Protein AF-A0A3F2RL22-F1 (afdb_monomer)

Mean predicted aligned error: 10.58 Å

Solvent-accessible surface area (backbone atoms only — not comparable to full-atom values): 13233 Å² total; per-residue (Å²): 135,71,40,87,61,88,69,76,36,62,72,52,93,72,25,33,42,33,44,11,46,26,55,90,72,34,76,62,69,55,67,37,22,57,66,60,88,89,64,39,60,33,60,62,35,55,48,90,50,64,59,23,14,45,46,69,30,77,95,32,62,48,16,36,44,33,35,31,34,33,79,97,74,50,73,49,77,50,75,47,50,37,85,54,76,81,72,56,56,53,72,85,70,87,68,71,43,46,52,34,39,39,78,43,50,53,52,28,41,33,36,32,23,70,27,91,80,70,72,39,45,18,41,44,42,73,61,66,32,45,59,53,57,78,71,46,26,66,33,31,44,33,39,36,44,26,46,33,98,91,35,65,58,23,40,35,38,24,55,41,61,62,62,53,49,89,92,49,53,71,66,44,61,51,44,70,81,80,47,84,78,64,56,68,51,55,48,69,83,46,66,41,63,36,61,47,89,52,59,39,89,87,77,70,42,63,38,63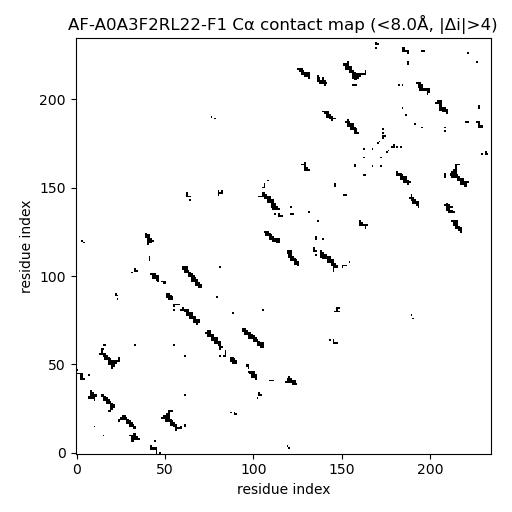,47,47,35,35,45,21,13,31,30,67,41,75,57,78,71,93,82,61,89,71,61,83,70,78,74,84,129

Radius of gyration: 18.77 Å; Cα contacts (8 Å, |Δi|>4): 535; chains: 1; bounding box: 48×39×50 Å

Sequence (235 aa):
MTSKINVLPAVTNGCSVCFYEQTNFTGSKFCIGKRVQGCNKVNPIQAPGMIESIKFSKGCELVVNVRVTDPPYAEHVDIISTDVANTGYNLTTYQHAVQEVYVEEAGRACFLGISSSADGYGRCYHEDVPAVESQYRDVFNELMLFKTETKDFDVITYEKVNYNGASKSPVQRSIADGDSAALSYRFTGYSKNLETEKVNATSGMKQTMQGKVRSIAFVAPEDDATPGTVAPYLV

Secondary structure (DSSP, 8-state):
---SSS-PPP-BTTBEEEEESSGGG-SSEEEEEPPPTT--EE--EE-SS---EEEEPTT--EEEEEEEEETTTEEEEEEE-TT-TTT-EE--SS--EEEEEEEEETTEEEEE---TT-S-SEEEESS-BSS--GGGTTT--EEEEE-BTTB--EEEEESSTT-S-TTS-TTHHHHTTS-TT--EEEE-SSEEESEEEEE-TTT-PEEE-TTT--EEEEEPPPPTT-TT-------

Organism: NCBI:txid325452

Nearest PDB structures (foldseek):
  6msv-assembly14_D  TM=4.213E-01  e=8.724E-01  Homo sapiens
  5mj6-assembly1_A  TM=3.953E-01  e=1.200E+00  Homo sapiens
  4lpt-assembly3_C  TM=3.864E-01  e=1.937E+00  synthetic construct
  6msv-assembly14_L  TM=4.029E-01  e=3.476E+00  Homo sapiens
  7q62-assembly1_A  TM=1.951E-01  e=9.548E+00  Homo sapiens

Structure (mmCIF, N/CA/C/O backbone):
data_AF-A0A3F2RL22-F1
#
_entry.id   AF-A0A3F2RL22-F1
#
loop_
_atom_site.group_PDB
_atom_site.id
_atom_site.type_symbol
_atom_site.label_atom_id
_atom_site.label_alt_id
_atom_site.label_comp_id
_atom_site.label_asym_id
_atom_site.label_entity_id
_atom_site.label_seq_id
_atom_site.pdbx_PDB_ins_code
_atom_site.Cartn_x
_atom_site.Cartn_y
_atom_site.Cartn_z
_atom_site.occupancy
_atom_site.B_iso_or_equiv
_atom_site.auth_seq_id
_atom_site.auth_comp_id
_atom_site.auth_asym_id
_atom_site.auth_atom_id
_atom_site.pdbx_PDB_model_num
ATOM 1 N N . MET A 1 1 ? -21.275 10.925 3.582 1.00 33.22 1 MET A N 1
ATOM 2 C CA . MET A 1 1 ? -20.115 10.039 3.798 1.00 33.22 1 MET A CA 1
ATOM 3 C C . MET A 1 1 ? -20.096 9.050 2.653 1.00 33.22 1 MET A C 1
ATOM 5 O O . MET A 1 1 ? -20.891 8.120 2.644 1.00 33.22 1 MET A O 1
ATOM 9 N N . THR A 1 2 ? -19.310 9.324 1.623 1.00 30.62 2 THR A N 1
ATOM 10 C CA . THR A 1 2 ? -19.246 8.481 0.426 1.00 30.62 2 THR A CA 1
ATOM 11 C C . THR A 1 2 ? -17.823 7.986 0.313 1.00 30.62 2 THR A C 1
ATOM 13 O O . THR A 1 2 ? -16.934 8.744 -0.064 1.00 30.62 2 THR A O 1
ATOM 16 N N . SER A 1 3 ? -17.624 6.705 0.629 1.00 38.03 3 SER A N 1
ATOM 17 C CA . SER A 1 3 ? -16.530 5.950 0.026 1.00 38.03 3 SER A CA 1
ATOM 18 C C . SER A 1 3 ? -16.537 6.262 -1.470 1.00 38.03 3 SER A C 1
ATOM 20 O O . SER A 1 3 ? -17.608 6.230 -2.088 1.00 38.03 3 SER A O 1
ATOM 22 N N . LYS A 1 4 ? -15.381 6.568 -2.072 1.00 44.81 4 LYS A N 1
ATOM 23 C CA . LYS A 1 4 ? -15.347 6.840 -3.516 1.00 44.81 4 LYS A CA 1
ATOM 24 C C . LYS A 1 4 ? -15.815 5.636 -4.348 1.00 44.81 4 LYS A C 1
ATOM 26 O O . LYS A 1 4 ? -16.161 5.852 -5.500 1.00 44.81 4 LYS A O 1
ATOM 31 N N . ILE A 1 5 ? -15.945 4.429 -3.767 1.00 42.41 5 ILE A N 1
ATOM 32 C CA . ILE A 1 5 ? -16.742 3.310 -4.309 1.00 42.41 5 ILE A CA 1
ATOM 33 C C . 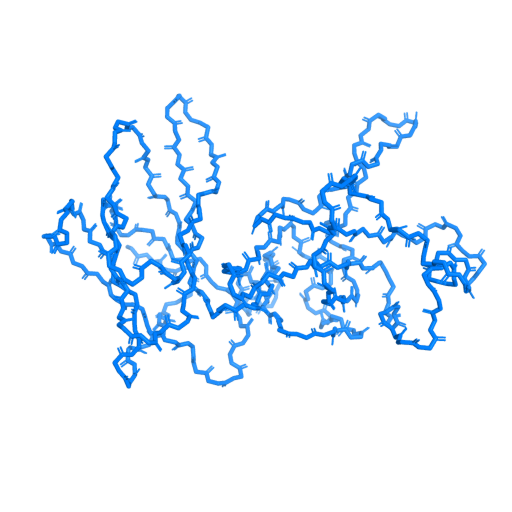ILE A 1 5 ? -17.390 2.509 -3.156 1.00 42.41 5 ILE A C 1
ATOM 35 O O . ILE A 1 5 ? -16.721 1.933 -2.300 1.00 42.41 5 ILE A O 1
ATOM 39 N N . ASN A 1 6 ? -18.720 2.486 -3.118 1.00 43.91 6 ASN A N 1
ATOM 40 C CA . ASN A 1 6 ? -19.574 2.249 -1.942 1.00 43.91 6 ASN A CA 1
ATOM 41 C C . ASN A 1 6 ? -19.725 0.794 -1.421 1.00 43.91 6 ASN A C 1
ATOM 43 O O . ASN A 1 6 ? -20.789 0.443 -0.918 1.00 43.91 6 ASN A O 1
ATOM 47 N N . VAL A 1 7 ? -18.701 -0.066 -1.486 1.00 55.16 7 VAL A N 1
ATOM 48 C CA . VAL A 1 7 ? -18.773 -1.396 -0.839 1.00 55.16 7 VAL A CA 1
ATOM 49 C C . VAL A 1 7 ? -17.483 -1.695 -0.083 1.00 55.16 7 VAL A C 1
ATOM 51 O O . VAL A 1 7 ? -16.497 -2.159 -0.654 1.00 55.16 7 VAL A O 1
ATOM 54 N N . LEU A 1 8 ? -17.500 -1.421 1.222 1.00 63.94 8 LEU A N 1
ATOM 55 C CA . LEU A 1 8 ? -16.466 -1.895 2.138 1.00 63.94 8 LEU A CA 1
ATOM 56 C C . LEU A 1 8 ? -16.574 -3.423 2.250 1.00 63.94 8 LEU A C 1
ATOM 58 O O . LEU A 1 8 ? -17.696 -3.931 2.339 1.00 63.94 8 LEU A O 1
ATOM 62 N N . PRO A 1 9 ? -15.456 -4.169 2.257 1.00 70.38 9 PRO A N 1
ATOM 63 C CA . PRO A 1 9 ? -15.507 -5.608 2.463 1.00 70.38 9 PRO A CA 1
ATOM 64 C C . PRO A 1 9 ? -16.243 -5.955 3.759 1.00 70.38 9 PRO A C 1
ATOM 66 O O . PRO A 1 9 ? -15.884 -5.480 4.841 1.00 70.38 9 PRO A O 1
ATOM 69 N N . ALA A 1 10 ? -17.286 -6.777 3.643 1.00 73.00 10 ALA A N 1
ATOM 70 C CA . ALA A 1 10 ? -18.040 -7.245 4.794 1.00 73.00 10 ALA A CA 1
ATOM 71 C C . ALA A 1 10 ? -17.157 -8.126 5.688 1.00 73.00 10 ALA A C 1
ATOM 73 O O . ALA A 1 10 ? -16.297 -8.865 5.210 1.00 73.00 10 ALA A O 1
ATOM 74 N N . VAL A 1 11 ? -17.384 -8.068 6.999 1.00 73.56 11 VAL A N 1
ATOM 75 C CA . VAL A 1 11 ? -16.669 -8.920 7.952 1.00 73.56 11 VAL A CA 1
ATOM 76 C C . VAL A 1 11 ? -17.100 -10.372 7.763 1.00 73.56 11 VAL A C 1
ATOM 78 O O . VAL A 1 11 ? -18.249 -10.727 8.018 1.00 73.56 11 VAL A O 1
ATOM 81 N N . THR A 1 12 ? -16.161 -11.223 7.355 1.00 69.44 12 THR A N 1
ATOM 82 C CA . THR A 1 12 ? -16.357 -12.672 7.222 1.00 69.44 12 THR A CA 1
ATOM 83 C C . THR A 1 12 ? -15.383 -13.422 8.127 1.00 69.44 12 THR A C 1
ATOM 85 O O . THR A 1 12 ? -14.227 -13.020 8.265 1.00 69.44 12 THR A O 1
ATOM 88 N N . ASN A 1 13 ? -15.827 -14.532 8.724 1.00 69.44 13 ASN A N 1
ATOM 89 C CA . ASN A 1 13 ? -14.986 -15.457 9.503 1.00 69.44 13 ASN A CA 1
ATOM 90 C C . ASN A 1 13 ? -14.231 -14.822 10.688 1.00 69.44 13 ASN A C 1
ATOM 92 O O . ASN A 1 13 ? -13.168 -15.296 11.074 1.00 69.44 13 ASN A O 1
ATOM 96 N N . GLY A 1 14 ? -14.757 -13.734 11.260 1.00 75.00 14 GLY A N 1
ATOM 97 C CA . GLY A 1 14 ? -14.164 -13.073 12.427 1.00 75.00 14 GLY A CA 1
ATOM 98 C C . GLY A 1 14 ? -12.865 -12.306 12.154 1.00 75.00 14 GLY A C 1
ATOM 99 O O . GLY A 1 14 ? -12.261 -11.811 13.098 1.00 75.00 14 GLY A O 1
ATOM 100 N N . CYS A 1 15 ? -12.442 -12.168 10.893 1.00 82.19 15 CYS A N 1
ATOM 101 C CA . CYS A 1 15 ? -11.274 -11.377 10.517 1.00 82.19 15 CYS A CA 1
ATOM 102 C C . CYS A 1 15 ? -11.715 -9.971 10.112 1.00 82.19 15 CYS A C 1
ATOM 104 O O . CYS A 1 15 ? -12.327 -9.774 9.059 1.00 82.19 15 CYS A O 1
ATOM 106 N N . SER A 1 16 ? -11.434 -9.002 10.979 1.00 85.44 16 SER A N 1
ATOM 107 C CA . SER A 1 16 ? -11.761 -7.603 10.742 1.00 85.44 16 SER A CA 1
ATOM 108 C C . SER A 1 16 ? -10.811 -6.647 11.441 1.00 85.44 16 SER A C 1
ATOM 110 O O . SER A 1 16 ? -10.183 -6.997 12.445 1.00 85.44 16 SER A O 1
ATOM 112 N N . VAL A 1 17 ? -10.789 -5.420 10.942 1.00 85.56 17 VAL A N 1
ATOM 113 C CA . VAL A 1 17 ? -10.282 -4.250 11.650 1.00 85.56 17 VAL A CA 1
ATOM 114 C C . VAL A 1 17 ? -11.440 -3.284 11.893 1.00 85.56 17 VAL A C 1
ATOM 116 O O . VAL A 1 17 ? -12.252 -3.039 11.002 1.00 85.56 17 VAL A O 1
ATOM 119 N N . CYS A 1 18 ? -11.551 -2.778 13.116 1.00 86.50 18 CYS A N 1
ATOM 120 C CA . CYS A 1 18 ? -12.586 -1.841 13.530 1.00 86.50 18 CYS A CA 1
ATOM 121 C C . CYS A 1 18 ? -11.967 -0.494 13.899 1.00 86.50 18 CYS A C 1
ATOM 123 O O . CYS A 1 18 ? -10.996 -0.442 14.652 1.00 86.50 18 CYS A O 1
ATOM 125 N N . PHE A 1 19 ? -12.582 0.574 13.412 1.00 85.06 19 PHE A N 1
ATOM 126 C CA . PHE A 1 19 ? -12.180 1.962 13.608 1.00 85.06 19 PHE A CA 1
ATOM 127 C C . PHE A 1 19 ? -13.197 2.632 14.518 1.00 85.06 19 PHE A C 1
ATOM 129 O O . PHE A 1 19 ? -14.400 2.518 14.270 1.00 85.06 19 PHE A O 1
ATOM 136 N N . TYR A 1 20 ? -12.715 3.296 15.559 1.00 84.62 20 TYR A N 1
ATOM 137 C CA . TYR A 1 20 ? -13.524 3.886 16.615 1.00 84.62 20 TYR A CA 1
ATOM 138 C C . TYR A 1 20 ? -13.326 5.394 16.650 1.00 84.62 20 TYR A C 1
ATOM 140 O O . TYR A 1 20 ? -12.200 5.885 16.529 1.00 84.62 20 TYR A O 1
ATOM 148 N N . GLU A 1 21 ? -14.424 6.116 16.858 1.00 83.94 21 GLU A N 1
ATOM 149 C CA . GLU A 1 21 ? -14.398 7.577 16.956 1.00 83.94 21 GLU A CA 1
ATOM 150 C C . GLU A 1 21 ? -13.643 8.087 18.185 1.00 83.94 21 GLU A C 1
ATOM 152 O O . GLU A 1 21 ? -13.184 9.221 18.180 1.00 83.94 21 GLU A O 1
ATOM 157 N N . GLN A 1 22 ? -13.515 7.262 19.228 1.00 80.75 22 GLN A N 1
ATOM 158 C CA . GLN A 1 22 ? -12.883 7.632 20.492 1.00 80.75 22 GLN A CA 1
ATOM 159 C C . GLN A 1 22 ? -11.725 6.693 20.849 1.00 80.75 22 GLN A C 1
ATOM 161 O O . GLN A 1 22 ? -11.659 5.547 20.387 1.00 80.75 22 GLN A O 1
ATOM 166 N N . THR A 1 23 ? -10.812 7.176 21.693 1.00 78.38 23 THR A N 1
ATOM 167 C CA . THR A 1 23 ? -9.759 6.354 22.316 1.00 78.38 23 THR A CA 1
ATOM 168 C C . THR A 1 23 ? -10.326 5.150 23.083 1.00 78.38 23 THR A C 1
ATOM 170 O O . THR A 1 23 ? -11.499 5.107 23.448 1.00 78.38 23 THR A O 1
ATOM 173 N N . ASN A 1 24 ? -9.489 4.143 23.354 1.00 80.88 24 ASN A N 1
ATOM 174 C CA . ASN A 1 24 ? -9.858 2.946 24.127 1.00 80.88 24 ASN A CA 1
ATOM 175 C C . ASN A 1 24 ? -11.015 2.119 23.531 1.00 80.88 24 ASN A C 1
ATOM 177 O O . ASN A 1 24 ? -11.690 1.376 24.249 1.00 80.88 24 ASN A O 1
ATOM 181 N N . PHE A 1 25 ? -11.212 2.192 22.213 1.00 86.00 25 PHE A N 1
ATOM 182 C CA . PHE A 1 25 ? -12.216 1.424 21.474 1.00 86.00 25 PHE A CA 1
ATOM 183 C C . PHE A 1 25 ? -13.663 1.724 21.900 1.00 86.00 25 PHE A C 1
ATOM 185 O O . PHE A 1 25 ? -14.501 0.815 21.970 1.00 86.00 25 PHE A O 1
ATOM 192 N N . THR A 1 26 ? -13.958 2.992 22.195 1.00 83.62 26 THR A N 1
ATOM 193 C CA . THR A 1 26 ? -15.302 3.469 22.554 1.00 83.62 26 THR A CA 1
ATOM 194 C C . THR A 1 26 ? -15.926 4.324 21.447 1.00 83.62 26 THR A C 1
ATOM 196 O O . THR A 1 26 ? -15.304 4.609 20.425 1.00 83.62 26 THR A O 1
ATOM 199 N N . GLY A 1 27 ? -17.192 4.710 21.624 1.00 85.94 27 GLY A N 1
ATOM 200 C CA . GLY A 1 27 ? -17.930 5.513 20.644 1.00 85.94 27 GLY A CA 1
ATOM 201 C C . GLY A 1 27 ? -18.441 4.715 19.441 1.00 85.94 27 GLY A C 1
ATOM 202 O O . GLY A 1 27 ? -18.485 3.478 19.459 1.00 85.94 27 GLY A O 1
ATOM 203 N N . SER A 1 28 ? -18.876 5.435 18.401 1.00 88.00 28 SER A N 1
ATOM 204 C CA . SER A 1 28 ? -19.320 4.814 17.152 1.00 88.00 28 SER A CA 1
ATOM 205 C C . SER A 1 28 ? -18.148 4.118 16.473 1.00 88.00 28 SER A C 1
ATOM 207 O O . SER A 1 28 ? -16.996 4.546 16.583 1.00 88.00 28 SER A O 1
ATOM 209 N N . LYS A 1 29 ? -18.446 3.035 15.753 1.00 87.38 29 LYS A N 1
ATOM 210 C CA . LYS A 1 29 ? -17.432 2.288 15.019 1.00 87.38 29 LYS A CA 1
ATOM 211 C C . LYS A 1 29 ? -17.932 1.809 13.672 1.00 87.38 29 LYS A C 1
ATOM 213 O O . LYS A 1 29 ? -19.120 1.536 13.499 1.00 87.38 29 LYS A O 1
ATOM 218 N N . PHE A 1 30 ? -16.990 1.578 12.773 1.00 86.19 30 PHE A N 1
ATOM 219 C CA . PHE A 1 30 ? -17.198 0.772 11.577 1.00 86.19 30 PHE A CA 1
ATOM 220 C C . PHE A 1 30 ? -16.086 -0.270 11.478 1.00 86.19 30 PHE A C 1
ATOM 222 O O . PHE A 1 30 ? -14.973 -0.049 11.951 1.00 86.19 30 PHE A O 1
ATOM 229 N N . CYS A 1 31 ? -16.398 -1.429 10.905 1.00 85.69 31 CYS A N 1
ATOM 230 C CA . CYS A 1 31 ? -15.446 -2.524 10.772 1.00 85.69 31 CYS A CA 1
ATOM 231 C C . CYS A 1 31 ? -15.338 -2.953 9.315 1.00 85.69 31 CYS A C 1
ATOM 233 O O . CYS A 1 31 ? -16.333 -2.967 8.589 1.00 85.69 31 CYS A O 1
ATOM 235 N N . ILE A 1 32 ? -14.129 -3.322 8.914 1.00 84.12 32 ILE A N 1
ATOM 236 C CA . ILE A 1 32 ? -13.792 -3.758 7.565 1.00 84.12 32 ILE A CA 1
ATOM 237 C C . ILE A 1 32 ? -13.220 -5.165 7.654 1.00 84.12 32 ILE A C 1
ATOM 239 O O . ILE A 1 32 ? -12.348 -5.440 8.481 1.00 84.12 32 ILE A O 1
ATOM 243 N N . GLY A 1 33 ? -13.764 -6.062 6.837 1.00 82.00 33 GLY A N 1
ATOM 244 C CA . GLY A 1 33 ? -13.284 -7.431 6.714 1.00 82.00 33 GLY A CA 1
ATOM 245 C C . GLY A 1 33 ? -12.140 -7.576 5.717 1.00 82.00 33 GLY A C 1
ATOM 246 O O . GLY A 1 33 ? -11.706 -6.619 5.074 1.00 82.00 33 GLY A O 1
ATOM 247 N N . LYS A 1 34 ? -11.698 -8.820 5.536 1.00 79.56 34 LYS A N 1
ATOM 248 C CA . LYS A 1 34 ? -10.884 -9.189 4.376 1.00 79.56 34 LYS A CA 1
ATOM 249 C C . LYS A 1 34 ? -11.661 -8.969 3.084 1.00 79.56 34 LYS A C 1
ATOM 251 O O . LYS A 1 34 ? -12.881 -9.121 3.032 1.00 79.56 34 LYS A O 1
ATOM 256 N N . ARG A 1 35 ? -10.934 -8.654 2.017 1.00 74.62 35 ARG A N 1
ATOM 257 C CA . ARG A 1 35 ? -11.513 -8.593 0.678 1.00 74.62 35 ARG A CA 1
ATOM 258 C C . ARG A 1 35 ? -11.985 -9.963 0.223 1.00 74.62 35 ARG A C 1
ATOM 260 O O . ARG A 1 35 ? -11.415 -10.990 0.581 1.00 74.62 35 ARG A O 1
ATOM 267 N N . VAL A 1 36 ? -13.008 -9.957 -0.628 1.00 72.88 36 VAL A N 1
ATOM 268 C CA . VAL A 1 36 ? -13.397 -11.154 -1.376 1.00 72.88 36 VAL A CA 1
ATOM 269 C C . VAL A 1 36 ? -12.206 -11.597 -2.227 1.00 72.88 36 VAL A C 1
ATOM 271 O O . VAL A 1 36 ? -11.540 -10.764 -2.848 1.00 72.88 36 VAL A O 1
ATOM 274 N N . GLN A 1 37 ? -11.940 -12.902 -2.250 1.00 69.25 37 GLN A N 1
ATOM 275 C CA . GLN A 1 37 ? -10.854 -13.491 -3.029 1.00 69.25 37 GLN A CA 1
ATOM 276 C C . GLN A 1 37 ? -10.892 -13.007 -4.490 1.00 69.25 37 GLN A C 1
ATOM 278 O O . GLN A 1 37 ? -11.951 -12.957 -5.112 1.00 69.25 37 GLN A O 1
ATOM 283 N N . GLY A 1 38 ? -9.731 -12.619 -5.029 1.00 66.81 38 GLY A N 1
ATOM 284 C CA . GLY A 1 38 ? -9.599 -12.078 -6.388 1.00 66.81 38 GLY A CA 1
ATOM 285 C C . GLY A 1 38 ? -9.946 -10.588 -6.539 1.00 66.81 38 GLY A C 1
ATOM 286 O O . GLY A 1 38 ? -9.739 -10.017 -7.612 1.00 66.81 38 GLY A O 1
ATOM 287 N N . CYS A 1 39 ? -10.432 -9.917 -5.486 1.00 75.75 39 CYS A N 1
ATOM 288 C CA . CYS A 1 39 ? -10.660 -8.475 -5.519 1.00 75.75 39 CYS A CA 1
ATOM 289 C C . CYS A 1 39 ? -9.358 -7.696 -5.288 1.00 75.75 39 CYS A C 1
ATOM 291 O O . CYS A 1 39 ? -8.946 -7.435 -4.159 1.00 75.75 39 CYS A O 1
ATOM 293 N N . ASN A 1 40 ? -8.752 -7.251 -6.384 1.00 79.50 40 ASN A N 1
ATOM 294 C CA . ASN A 1 40 ? -7.510 -6.479 -6.360 1.00 79.50 40 ASN A CA 1
ATOM 295 C C . ASN A 1 40 ? -7.733 -4.959 -6.496 1.00 79.50 40 ASN A C 1
ATOM 297 O O . ASN A 1 40 ? -6.777 -4.214 -6.657 1.00 79.50 40 ASN A O 1
ATOM 301 N N . LYS A 1 41 ? -8.977 -4.460 -6.458 1.00 80.38 41 LYS A N 1
ATOM 302 C CA . LYS A 1 41 ? -9.295 -3.031 -6.679 1.00 80.38 41 LYS A CA 1
ATOM 303 C C . LYS A 1 41 ? -9.064 -2.196 -5.423 1.00 80.38 41 LYS A C 1
ATOM 305 O O . LYS A 1 41 ? -9.700 -2.464 -4.413 1.00 80.38 41 LYS A O 1
ATOM 310 N N . VAL A 1 42 ? -8.213 -1.178 -5.445 1.00 76.88 42 VAL A N 1
ATOM 311 C CA . VAL A 1 42 ? -8.019 -0.293 -4.281 1.00 76.88 42 VAL A CA 1
ATOM 312 C C . VAL A 1 42 ? -9.078 0.788 -4.259 1.00 76.88 42 VAL A C 1
ATOM 314 O O . VAL A 1 42 ? -9.301 1.432 -5.278 1.00 76.88 42 VAL A O 1
ATOM 317 N N . ASN A 1 43 ? -9.672 1.029 -3.092 1.00 73.50 43 ASN A N 1
ATOM 318 C CA . ASN A 1 43 ? -10.528 2.184 -2.862 1.00 73.50 43 ASN A CA 1
ATOM 319 C C . ASN A 1 43 ? -10.187 2.811 -1.507 1.00 73.50 43 ASN A C 1
ATOM 321 O O . ASN A 1 43 ? -10.154 2.076 -0.517 1.00 73.50 43 ASN A O 1
ATOM 325 N N . PRO A 1 44 ? -9.945 4.132 -1.454 1.00 73.25 44 PRO A N 1
ATOM 326 C CA . PRO A 1 44 ? -9.776 4.828 -0.193 1.00 73.25 44 PRO A CA 1
ATOM 327 C C . PRO A 1 44 ? -11.089 4.819 0.579 1.00 73.25 44 PRO A C 1
ATOM 329 O O . PRO A 1 44 ? -12.178 4.985 0.013 1.00 73.25 44 PRO A O 1
ATOM 332 N N . ILE A 1 45 ? -10.971 4.653 1.888 1.00 76.25 45 ILE A N 1
ATOM 333 C CA . ILE A 1 45 ? -12.094 4.699 2.808 1.00 76.25 45 ILE A CA 1
ATOM 334 C C . ILE A 1 45 ? -11.995 6.050 3.485 1.00 76.25 45 ILE A C 1
ATOM 336 O O . ILE A 1 45 ? -11.120 6.272 4.320 1.00 76.25 45 ILE A O 1
ATOM 340 N N . GLN A 1 46 ? -12.860 6.975 3.077 1.00 75.69 46 GLN A N 1
ATOM 341 C CA . GLN A 1 46 ? -12.925 8.270 3.733 1.00 75.69 46 GLN A CA 1
ATOM 342 C C . GLN A 1 46 ? -13.334 8.043 5.187 1.00 75.69 46 GLN A C 1
ATOM 344 O O . GLN A 1 46 ? -14.351 7.387 5.443 1.00 75.69 46 GLN A O 1
ATOM 349 N N . ALA A 1 47 ? -12.544 8.566 6.122 1.00 69.81 47 ALA A N 1
ATOM 350 C CA . ALA A 1 47 ? -12.884 8.471 7.528 1.00 69.81 47 ALA A CA 1
ATOM 351 C C . ALA A 1 47 ? -14.261 9.138 7.743 1.00 69.81 47 ALA A C 1
ATOM 353 O O . ALA A 1 47 ? -14.470 10.273 7.304 1.00 69.81 47 ALA A O 1
ATOM 354 N N . PRO A 1 48 ? -15.240 8.447 8.359 1.00 64.56 48 PRO A N 1
ATOM 355 C CA . PRO A 1 48 ? -16.570 9.014 8.585 1.00 64.56 48 PRO A CA 1
ATOM 356 C C . PRO A 1 48 ? -16.545 10.181 9.586 1.00 64.56 48 PRO A C 1
ATOM 358 O O . PRO A 1 48 ? -17.496 10.953 9.648 1.00 64.56 48 PRO A O 1
ATOM 361 N N . GLY A 1 49 ? -15.454 10.330 10.334 1.00 68.44 49 GLY A N 1
ATOM 362 C CA . GLY A 1 49 ? -15.207 11.384 11.304 1.00 68.44 49 GLY A CA 1
ATOM 363 C C . GLY A 1 49 ? -13.794 11.246 11.864 1.00 68.44 49 GLY A C 1
ATOM 364 O O . GLY A 1 49 ? -12.923 10.660 11.219 1.00 68.44 49 GLY A O 1
ATOM 365 N N . MET A 1 50 ? -13.574 11.756 13.075 1.00 75.19 50 MET A N 1
ATOM 366 C CA . MET A 1 50 ? -12.323 11.526 13.798 1.00 75.19 50 MET A CA 1
ATOM 367 C C . MET A 1 50 ? -12.184 10.028 14.102 1.00 75.19 50 MET A C 1
ATOM 369 O O . MET A 1 50 ? -13.151 9.403 14.521 1.00 75.19 50 MET A O 1
ATOM 373 N N . ILE A 1 51 ? -11.010 9.446 13.855 1.00 79.06 51 ILE A N 1
ATOM 374 C CA . ILE A 1 51 ? -10.676 8.075 14.259 1.00 79.06 51 ILE A CA 1
ATOM 375 C C . ILE A 1 51 ? -9.591 8.197 15.319 1.00 79.06 51 ILE A C 1
ATOM 377 O O . ILE A 1 51 ? -8.483 8.630 15.016 1.00 79.06 51 ILE A O 1
ATOM 381 N N . GLU A 1 52 ? -9.912 7.818 16.550 1.00 77.25 52 GLU A N 1
ATOM 382 C CA . GLU A 1 52 ? -8.988 7.926 17.684 1.00 77.25 52 GLU A CA 1
ATOM 383 C C . GLU A 1 52 ? -8.446 6.568 18.140 1.00 77.25 52 GLU A C 1
ATOM 385 O O . GLU A 1 52 ? -7.412 6.514 18.814 1.00 77.25 52 GLU A O 1
ATOM 390 N N . SER A 1 53 ? -9.114 5.460 17.789 1.00 78.75 53 SER A N 1
ATOM 391 C CA . SER A 1 53 ? -8.552 4.131 18.028 1.00 78.75 53 SER A CA 1
ATOM 392 C C . SER A 1 53 ? -8.928 3.071 16.996 1.00 78.75 53 SER A C 1
ATOM 394 O O . SER A 1 53 ? -9.980 3.122 16.353 1.00 78.75 53 SER A O 1
ATOM 396 N N . ILE A 1 54 ? -8.033 2.094 16.821 1.00 82.25 54 ILE A N 1
ATOM 397 C CA . ILE A 1 54 ? -8.161 1.020 15.824 1.00 82.25 54 ILE A CA 1
ATOM 398 C C . ILE A 1 54 ? -7.910 -0.331 16.492 1.00 82.25 54 ILE A C 1
ATOM 400 O O . ILE A 1 54 ? -6.906 -0.526 17.182 1.00 82.25 54 ILE A O 1
ATOM 404 N N . LYS A 1 55 ? -8.834 -1.277 16.286 1.00 83.31 55 LYS A N 1
ATOM 405 C CA . LYS A 1 55 ? -8.798 -2.619 16.880 1.00 83.31 55 LYS A CA 1
ATOM 406 C C . LYS A 1 55 ? -8.819 -3.707 15.818 1.00 83.31 55 LYS A C 1
ATOM 408 O O . LYS A 1 55 ? -9.767 -3.803 15.040 1.00 83.31 55 LYS A O 1
ATOM 413 N N . PHE A 1 56 ? -7.830 -4.588 15.871 1.00 83.12 56 PHE A N 1
ATOM 414 C CA . PHE A 1 56 ? -7.725 -5.754 15.002 1.00 83.12 56 PHE A CA 1
ATOM 415 C C . PHE A 1 56 ? -8.340 -6.986 15.661 1.00 83.12 56 PHE A C 1
ATOM 417 O O . PHE A 1 56 ? -8.254 -7.188 16.875 1.00 83.12 56 PHE A O 1
ATOM 424 N N . SER A 1 57 ? -8.969 -7.827 14.848 1.00 79.88 57 SER A N 1
ATOM 425 C CA . SER A 1 57 ? -9.412 -9.150 15.282 1.00 79.88 57 SER A CA 1
ATOM 426 C C . SER A 1 57 ? -8.217 -10.097 15.353 1.00 79.88 57 SER A C 1
ATOM 428 O O . SER A 1 57 ? -7.300 -10.020 14.538 1.00 79.88 57 SER A O 1
ATOM 430 N N . LYS A 1 58 ? -8.223 -11.018 16.319 1.00 77.31 58 LYS A N 1
ATOM 431 C CA . LYS A 1 58 ? -7.123 -11.971 16.505 1.00 77.31 58 LYS A CA 1
ATOM 432 C C . LYS A 1 58 ? -6.967 -12.884 15.279 1.00 77.31 58 LYS A C 1
ATOM 434 O O . LYS A 1 58 ? -7.960 -13.385 14.762 1.00 77.31 58 LYS A O 1
ATOM 439 N N . GLY A 1 59 ? -5.721 -13.140 14.867 1.00 72.19 59 GLY A N 1
ATOM 440 C CA . GLY A 1 59 ? -5.401 -14.049 13.756 1.00 72.19 59 GLY A CA 1
ATOM 441 C C . GLY A 1 59 ? -5.731 -13.486 12.370 1.00 72.19 59 GLY A C 1
ATOM 442 O O . GLY A 1 59 ? -5.888 -14.244 11.416 1.00 72.19 59 GLY A O 1
ATOM 443 N N . CYS A 1 60 ? -5.878 -12.166 12.266 1.00 76.19 60 CYS A N 1
ATOM 444 C CA . CYS A 1 60 ? -6.243 -11.470 11.046 1.00 76.19 60 CYS A CA 1
ATOM 445 C C . CYS A 1 60 ? -5.041 -10.666 10.535 1.00 76.19 60 CYS A C 1
ATOM 447 O O . CYS A 1 60 ? -4.683 -9.652 11.123 1.00 76.19 60 CYS A O 1
ATOM 449 N N . GLU A 1 61 ? -4.426 -11.110 9.439 1.00 81.81 61 GLU A N 1
ATOM 450 C CA . GLU A 1 61 ? -3.278 -10.438 8.805 1.00 81.81 61 GLU A CA 1
ATOM 451 C C . GLU A 1 61 ? -3.723 -9.232 7.951 1.00 81.81 61 GLU A C 1
ATOM 453 O O . GLU A 1 61 ? -3.454 -9.181 6.752 1.00 81.81 61 GLU A O 1
ATOM 458 N N . LEU A 1 62 ? -4.471 -8.291 8.535 1.00 83.62 62 LEU A N 1
ATOM 459 C CA . LEU A 1 62 ? -4.882 -7.039 7.882 1.00 83.62 62 LEU A CA 1
ATOM 460 C C . LEU A 1 62 ? -4.030 -5.869 8.355 1.00 83.62 62 LEU A C 1
ATOM 462 O O . LEU A 1 62 ? -4.034 -5.582 9.547 1.00 83.62 62 LEU A O 1
ATOM 466 N N . VAL A 1 63 ? -3.344 -5.194 7.437 1.00 84.62 63 VAL A N 1
ATOM 467 C CA . VAL A 1 63 ? -2.562 -3.973 7.668 1.00 84.62 63 VAL A CA 1
ATOM 468 C C . VAL A 1 63 ? -3.433 -2.767 7.351 1.00 84.62 63 VAL A C 1
ATOM 470 O O . VAL A 1 63 ? -4.243 -2.791 6.415 1.00 84.62 63 VAL A O 1
ATOM 473 N N . VAL A 1 64 ? -3.249 -1.700 8.124 1.00 84.19 64 VAL A N 1
ATOM 474 C CA . VAL A 1 64 ? -3.876 -0.412 7.853 1.00 84.19 64 VAL A CA 1
ATOM 475 C C . VAL A 1 64 ? -2.809 0.636 7.586 1.00 84.19 64 VAL A C 1
ATOM 477 O O . VAL A 1 64 ? -1.974 0.903 8.442 1.00 84.19 64 VAL A O 1
ATOM 480 N N . ASN A 1 65 ? -2.912 1.291 6.433 1.00 83.00 65 ASN A N 1
ATOM 481 C CA . ASN A 1 65 ? -2.235 2.558 6.184 1.00 83.00 65 ASN A CA 1
ATOM 482 C C . ASN A 1 65 ? -3.265 3.677 6.364 1.00 83.00 65 ASN A C 1
ATOM 484 O O . ASN A 1 65 ? -4.328 3.652 5.733 1.00 83.00 65 ASN A O 1
ATOM 488 N N . VAL A 1 66 ? -2.976 4.644 7.230 1.00 79.31 66 VAL A N 1
ATOM 489 C CA . VAL A 1 66 ? -3.830 5.812 7.462 1.00 79.31 66 VAL A CA 1
ATOM 490 C C . VAL A 1 66 ? -3.159 7.054 6.891 1.00 79.31 66 VAL A C 1
ATOM 492 O O . VAL A 1 66 ? -1.987 7.315 7.136 1.00 79.31 66 VAL A O 1
ATOM 495 N N . ARG A 1 67 ? -3.896 7.839 6.108 1.00 78.62 67 ARG A N 1
ATOM 496 C CA . ARG A 1 67 ? -3.469 9.183 5.713 1.00 78.62 67 ARG A CA 1
ATOM 497 C C . ARG A 1 67 ? -3.995 10.157 6.754 1.00 78.62 67 ARG A C 1
ATOM 499 O O . ARG A 1 67 ? -5.208 10.230 6.976 1.00 78.62 67 ARG A O 1
ATOM 506 N N . VAL A 1 68 ? -3.088 10.886 7.381 1.00 76.38 68 VAL A N 1
ATOM 507 C CA . VAL A 1 68 ? -3.392 11.847 8.439 1.00 76.38 68 VAL A CA 1
ATOM 508 C C . VAL A 1 68 ? -2.962 13.249 8.026 1.00 76.38 68 VAL A C 1
ATOM 510 O O . VAL A 1 68 ? -2.114 13.428 7.151 1.00 76.38 68 VAL A O 1
ATOM 513 N N . THR A 1 69 ? -3.576 14.250 8.646 1.00 73.62 69 THR A N 1
ATOM 514 C CA . THR A 1 69 ? -3.191 15.655 8.512 1.00 73.62 69 THR A CA 1
ATOM 515 C C . THR A 1 69 ? -2.787 16.218 9.855 1.00 73.62 69 THR A C 1
ATOM 517 O O . THR A 1 69 ? -3.582 16.216 10.797 1.00 73.62 69 THR A O 1
ATOM 520 N N . ASP A 1 70 ? -1.588 16.774 9.897 1.00 69.12 70 ASP A N 1
ATOM 521 C CA . ASP A 1 70 ? -0.994 17.408 11.061 1.00 69.12 70 ASP A CA 1
ATOM 522 C C . ASP A 1 70 ? -1.149 18.916 10.917 1.00 69.12 70 ASP A C 1
ATOM 524 O O . ASP A 1 70 ? -0.970 19.453 9.823 1.00 69.12 70 ASP A O 1
ATOM 528 N N . PRO A 1 71 ? -1.435 19.663 11.981 1.00 62.50 71 PRO A N 1
ATOM 529 C CA . PRO A 1 71 ? -1.351 21.106 11.950 1.00 62.50 71 PRO A CA 1
ATOM 530 C C . PRO A 1 71 ? 0.096 21.578 11.768 1.00 62.50 71 PRO A C 1
ATOM 532 O O . PRO A 1 71 ? 1.014 20.992 12.337 1.00 62.50 71 PRO A O 1
ATOM 535 N N . PRO A 1 72 ? 0.318 22.676 11.026 1.00 61.44 72 PRO A N 1
ATOM 536 C CA . PRO A 1 72 ? -0.669 23.493 10.326 1.00 61.44 72 PRO A CA 1
ATOM 537 C C . PRO A 1 72 ? -0.837 23.051 8.857 1.00 61.44 72 PRO A C 1
ATOM 539 O O . PRO A 1 72 ? -0.502 23.817 7.967 1.00 61.44 72 PRO A O 1
ATOM 542 N N . TYR A 1 73 ? -1.380 21.856 8.595 1.00 67.00 73 TYR A N 1
ATOM 543 C CA . TYR A 1 73 ? -1.712 21.276 7.274 1.00 67.00 73 TYR A CA 1
ATOM 544 C C . TYR A 1 73 ? -0.608 20.454 6.568 1.00 67.00 73 TYR A C 1
ATOM 546 O O . TYR A 1 73 ? -0.506 20.490 5.343 1.00 67.00 73 TYR A O 1
ATOM 554 N N . ALA A 1 74 ? 0.202 19.685 7.300 1.00 68.56 74 ALA A N 1
ATOM 555 C CA . ALA A 1 74 ? 1.094 18.685 6.709 1.00 68.56 74 ALA A CA 1
ATOM 556 C C . ALA A 1 74 ? 0.387 17.322 6.608 1.00 68.56 74 ALA A C 1
ATOM 558 O O . ALA A 1 74 ? 0.011 16.742 7.621 1.00 68.56 74 ALA A O 1
ATOM 559 N N . GLU A 1 75 ? 0.192 16.802 5.395 1.00 69.62 75 GLU A N 1
ATOM 560 C CA . GLU A 1 75 ? -0.320 15.441 5.199 1.00 69.62 75 GLU A CA 1
ATOM 561 C C . GLU A 1 75 ? 0.820 14.424 5.213 1.00 69.62 75 GLU A C 1
ATOM 563 O O . GLU A 1 75 ? 1.825 14.595 4.518 1.00 69.62 75 GLU A O 1
ATOM 568 N N . HIS A 1 76 ? 0.641 13.337 5.958 1.00 67.06 76 HIS A N 1
ATOM 569 C CA . HIS A 1 76 ? 1.538 12.190 5.911 1.00 67.06 76 HIS A CA 1
ATOM 570 C C . HIS A 1 76 ? 0.760 10.875 6.017 1.00 67.06 76 HIS A C 1
ATOM 572 O O . HIS A 1 76 ? -0.448 10.853 6.262 1.00 67.06 76 HIS A O 1
ATOM 578 N N . VAL A 1 77 ? 1.450 9.764 5.765 1.00 71.75 77 VAL A N 1
ATOM 579 C CA . VAL A 1 77 ? 0.891 8.421 5.940 1.00 71.75 77 VAL A CA 1
ATOM 580 C C . VAL A 1 77 ? 1.501 7.814 7.193 1.00 71.75 77 VAL A C 1
ATOM 582 O O . VAL A 1 77 ? 2.719 7.671 7.265 1.00 71.75 77 VAL A O 1
ATOM 585 N N . ASP A 1 78 ? 0.650 7.468 8.148 1.00 71.19 78 ASP A N 1
ATOM 586 C CA . ASP A 1 78 ? 0.996 6.686 9.330 1.00 71.19 78 ASP A CA 1
ATOM 587 C C . ASP A 1 78 ? 0.555 5.226 9.102 1.00 71.19 78 ASP A C 1
ATOM 589 O O . ASP A 1 78 ? -0.411 4.949 8.378 1.00 71.19 78 ASP A O 1
ATOM 593 N N . ILE A 1 79 ? 1.310 4.270 9.641 1.00 67.06 79 ILE A N 1
ATOM 594 C CA . ILE A 1 79 ? 1.123 2.840 9.365 1.00 67.06 79 ILE A CA 1
ATOM 595 C C . ILE A 1 79 ? 0.873 2.082 10.648 1.00 67.06 79 ILE A C 1
ATOM 597 O O . ILE A 1 79 ? 1.615 2.176 11.623 1.00 67.06 79 ILE A O 1
ATOM 601 N N . ILE A 1 80 ? -0.155 1.242 10.598 1.00 68.25 80 ILE A N 1
ATOM 602 C CA . ILE A 1 80 ? -0.586 0.420 11.712 1.00 68.25 80 ILE A CA 1
ATOM 603 C C . ILE A 1 80 ? -0.509 -1.043 11.271 1.00 68.25 80 ILE A C 1
ATOM 605 O O . ILE A 1 80 ? -1.325 -1.539 10.488 1.00 68.25 80 ILE A O 1
ATOM 609 N N . SER A 1 81 ? 0.520 -1.722 11.776 1.00 59.72 81 SER A N 1
ATOM 610 C CA . SER A 1 81 ? 0.849 -3.119 11.471 1.00 59.72 81 SER A CA 1
ATOM 611 C C . SER A 1 81 ? -0.092 -4.122 12.163 1.00 59.72 81 SER A C 1
ATOM 613 O O . SER A 1 81 ? -0.659 -3.845 13.220 1.00 59.72 81 SER A O 1
ATOM 615 N N . THR A 1 82 ? -0.243 -5.317 11.578 1.00 60.28 82 THR A N 1
ATOM 616 C CA . THR A 1 82 ? -1.196 -6.370 12.004 1.00 60.28 82 THR A CA 1
ATOM 617 C C . THR A 1 82 ? -0.730 -7.168 13.210 1.00 60.28 82 THR A C 1
ATOM 619 O O . THR A 1 82 ? -1.545 -7.788 13.892 1.00 60.28 82 THR A O 1
ATOM 622 N N . ASP A 1 83 ? 0.579 -7.167 13.471 1.00 49.88 83 ASP A N 1
ATOM 623 C CA . ASP A 1 83 ? 1.184 -7.904 14.588 1.00 49.88 83 ASP A CA 1
ATOM 624 C C . ASP A 1 83 ? 0.909 -7.213 15.945 1.00 49.88 83 ASP A C 1
ATOM 626 O O . ASP A 1 83 ? 1.194 -7.745 17.016 1.00 49.88 83 ASP A O 1
ATOM 630 N N . VAL A 1 84 ? 0.192 -6.082 15.912 1.00 49.78 84 VAL A N 1
ATOM 631 C CA . VAL A 1 84 ? -0.388 -5.331 17.038 1.00 49.78 84 VAL A CA 1
ATOM 632 C C . VAL A 1 84 ? -1.639 -6.031 17.610 1.00 49.78 84 VAL A C 1
ATOM 634 O O . VAL A 1 84 ? -2.598 -5.404 18.072 1.00 49.78 84 VAL A O 1
ATOM 637 N N . ALA A 1 85 ? -1.668 -7.363 17.634 1.00 41.69 85 ALA A N 1
ATOM 638 C CA . ALA A 1 85 ? -2.692 -8.108 18.361 1.00 41.69 85 ALA A CA 1
ATOM 639 C C . ALA A 1 85 ? -2.435 -7.998 19.877 1.00 41.69 85 ALA A C 1
ATOM 641 O O . ALA A 1 85 ? -2.041 -8.984 20.488 1.00 41.69 85 ALA A O 1
ATOM 642 N N . ASN A 1 86 ? -2.594 -6.789 20.448 1.00 44.12 86 ASN A N 1
ATOM 643 C CA . ASN A 1 86 ? -2.903 -6.458 21.854 1.00 44.12 86 ASN A CA 1
ATOM 644 C C . ASN A 1 86 ? -2.498 -5.033 22.292 1.00 44.12 86 ASN A C 1
ATOM 646 O O . ASN A 1 86 ? -2.780 -4.696 23.439 1.00 44.12 86 ASN A O 1
ATOM 650 N N . THR A 1 87 ? -1.878 -4.181 21.462 1.00 43.69 87 THR A N 1
ATOM 651 C CA . THR A 1 87 ? -1.432 -2.855 21.957 1.00 43.69 87 THR A CA 1
ATOM 652 C C . THR A 1 87 ? -2.404 -1.715 21.695 1.00 43.69 87 THR A C 1
ATOM 654 O O . THR A 1 87 ? -2.389 -0.762 22.462 1.00 43.69 87 THR A O 1
ATOM 657 N N . GLY A 1 88 ? -3.320 -1.845 20.727 1.00 50.38 88 GLY A N 1
ATOM 658 C CA . GLY A 1 88 ? -4.294 -0.799 20.426 1.00 50.38 88 GLY A CA 1
ATOM 659 C C . GLY A 1 88 ? -3.626 0.452 19.876 1.00 50.38 88 GLY A C 1
ATOM 660 O O . GLY A 1 88 ? -2.883 1.132 20.574 1.00 50.38 88 GLY A O 1
ATOM 661 N N . TYR A 1 89 ? -3.921 0.807 18.630 1.00 54.69 89 TYR A N 1
ATOM 662 C CA . TYR A 1 89 ? -3.604 2.161 18.201 1.00 54.69 89 TYR A CA 1
ATOM 663 C C . TYR A 1 89 ? -4.511 3.098 18.999 1.00 54.69 89 TYR A C 1
ATOM 665 O O . TYR A 1 89 ? -5.723 3.093 18.790 1.00 54.69 89 TYR A O 1
ATOM 673 N N . ASN A 1 90 ? -3.943 3.814 19.963 1.00 51.88 90 ASN A N 1
ATOM 674 C CA . ASN A 1 90 ? -4.569 4.959 20.598 1.00 51.88 90 ASN A CA 1
ATOM 675 C C . ASN A 1 90 ? -3.808 6.173 20.089 1.00 51.88 90 ASN A C 1
ATOM 677 O O . ASN A 1 90 ? -2.591 6.248 20.256 1.00 51.88 90 ASN A O 1
ATOM 681 N N . LEU A 1 91 ? -4.526 7.119 19.493 1.00 55.50 91 LEU A N 1
ATOM 682 C CA . LEU A 1 91 ? -3.986 8.391 19.030 1.00 55.50 91 LEU A CA 1
ATOM 683 C C . LEU A 1 91 ? -3.677 9.281 20.255 1.00 55.50 91 LEU A C 1
ATOM 685 O O . LEU A 1 91 ? -4.270 10.331 20.482 1.00 55.50 91 LEU A O 1
ATOM 689 N N . THR A 1 92 ? -2.791 8.818 21.141 1.00 45.25 92 THR A N 1
ATOM 690 C CA . THR A 1 92 ? -2.338 9.564 22.312 1.00 45.25 92 THR A CA 1
ATOM 691 C C . THR A 1 92 ? -1.249 10.513 21.868 1.00 45.25 92 THR A C 1
ATOM 693 O O . THR A 1 92 ? -0.077 10.182 21.985 1.00 45.25 92 THR A O 1
ATOM 696 N N . THR A 1 93 ? -1.642 11.664 21.332 1.00 45.38 93 THR A N 1
ATOM 697 C CA . THR A 1 93 ? -1.123 13.007 21.651 1.00 45.38 93 THR A CA 1
ATOM 698 C C . THR A 1 93 ? -1.332 13.935 20.461 1.00 45.38 93 THR A C 1
ATOM 700 O O . THR A 1 93 ? -0.617 13.884 19.479 1.00 45.38 93 THR A O 1
ATOM 703 N N . TYR A 1 94 ? -2.331 14.806 20.603 1.00 46.75 94 TYR A N 1
ATOM 704 C CA . TYR A 1 94 ? -2.413 16.126 19.985 1.00 46.75 94 TYR A CA 1
ATOM 705 C C . TYR A 1 94 ? -2.197 16.217 18.462 1.00 46.75 94 TYR A C 1
ATOM 707 O O . TYR A 1 94 ? -1.081 16.310 17.976 1.00 46.75 94 TYR A O 1
ATOM 715 N N . GLN A 1 95 ? -3.330 16.434 17.779 1.00 55.66 95 GLN A N 1
ATOM 716 C CA . GLN A 1 95 ? -3.509 17.232 16.558 1.00 55.66 95 GLN A CA 1
ATOM 717 C C . GLN A 1 95 ? -3.677 16.514 15.207 1.00 55.66 95 GLN A C 1
ATOM 719 O O . GLN A 1 95 ? -4.117 17.170 14.268 1.00 55.66 95 GLN A O 1
ATOM 724 N N . HIS A 1 96 ? -3.456 15.207 15.084 1.00 64.56 96 HIS A N 1
ATOM 725 C CA . HIS A 1 96 ? -3.656 14.523 13.798 1.00 64.56 96 HIS A CA 1
ATOM 726 C C . HIS A 1 96 ? -5.144 14.297 13.479 1.00 64.56 96 HIS A C 1
ATOM 728 O O . HIS A 1 96 ? -5.891 13.760 14.299 1.00 64.56 96 HIS A O 1
ATOM 734 N N . ALA A 1 97 ? -5.577 14.661 12.272 1.00 71.25 97 ALA A N 1
ATOM 735 C CA . ALA A 1 97 ? -6.890 14.293 11.744 1.00 71.25 97 ALA A CA 1
ATOM 736 C C . ALA A 1 97 ? -6.739 13.167 10.714 1.00 71.25 97 ALA A C 1
ATOM 738 O O . ALA A 1 97 ? -6.131 13.368 9.663 1.00 71.25 97 ALA A O 1
ATOM 739 N N . VAL A 1 98 ? -7.299 11.985 10.996 1.00 72.06 98 VAL A N 1
ATOM 740 C CA . VAL A 1 98 ? -7.346 10.885 10.019 1.00 72.06 98 VAL A CA 1
ATOM 741 C C . VAL A 1 98 ? -8.280 11.278 8.876 1.00 72.06 98 VAL A C 1
ATOM 743 O O . VAL A 1 98 ? -9.466 11.515 9.098 1.00 72.06 98 VAL A O 1
ATOM 746 N N . GLN A 1 99 ? -7.753 11.341 7.655 1.00 74.06 99 GLN A N 1
ATOM 747 C CA . GLN A 1 99 ? -8.532 11.676 6.463 1.00 74.06 99 GLN A CA 1
ATOM 748 C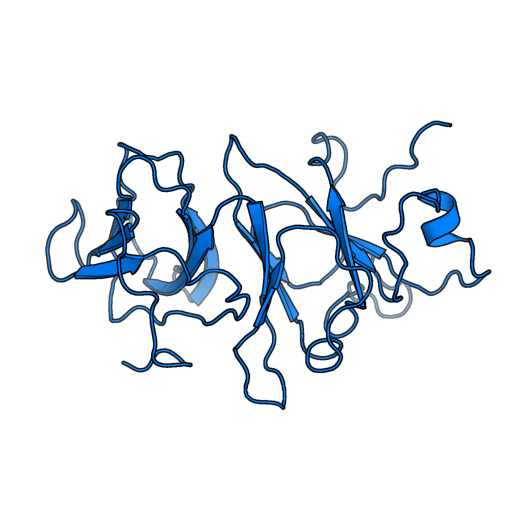 C . GLN A 1 99 ? -9.004 10.427 5.718 1.00 74.06 99 GLN A C 1
ATOM 750 O O . GLN A 1 99 ? -10.180 10.296 5.362 1.00 74.06 99 GLN A O 1
ATOM 755 N N . GLU A 1 100 ? -8.074 9.506 5.468 1.00 80.88 100 GLU A N 1
ATOM 756 C CA . GLU A 1 100 ? -8.311 8.324 4.649 1.00 80.88 100 GLU A CA 1
ATOM 757 C C . GLU A 1 100 ? -7.691 7.094 5.292 1.00 80.88 100 GLU A C 1
ATOM 759 O O . GLU A 1 100 ? -6.610 7.136 5.875 1.00 80.88 100 GLU A O 1
ATOM 764 N N . VAL A 1 101 ? -8.381 5.975 5.139 1.00 82.25 101 VAL A N 1
ATOM 765 C CA . VAL A 1 101 ? -7.946 4.676 5.623 1.00 82.25 101 VAL A CA 1
ATOM 766 C C . VAL A 1 101 ? -7.839 3.729 4.437 1.00 82.25 101 VAL A C 1
ATOM 768 O O . VAL A 1 101 ? -8.745 3.640 3.602 1.00 82.25 101 VAL A O 1
ATOM 771 N N . TYR A 1 102 ? -6.746 2.981 4.395 1.00 84.00 102 TYR A N 1
ATOM 772 C CA . TYR A 1 102 ? -6.528 1.899 3.452 1.00 84.00 102 TYR A CA 1
ATOM 773 C C . TYR A 1 102 ? -6.314 0.617 4.244 1.00 84.00 102 TYR A C 1
ATOM 775 O O . TYR A 1 102 ? -5.455 0.560 5.118 1.00 84.00 102 TYR A O 1
ATOM 783 N N . VAL A 1 103 ? -7.106 -0.408 3.941 1.00 85.12 103 VAL A N 1
ATOM 784 C CA . VAL A 1 103 ? -7.030 -1.717 4.596 1.00 85.12 103 VAL A CA 1
ATOM 785 C C . VAL A 1 103 ? -6.709 -2.763 3.545 1.00 85.12 103 VAL A C 1
ATOM 787 O O . VAL A 1 103 ? -7.443 -2.874 2.555 1.00 85.12 103 VAL A O 1
ATOM 790 N N . GLU A 1 104 ? -5.648 -3.532 3.773 1.00 87.00 104 GLU A N 1
ATOM 791 C CA . GLU A 1 104 ? -5.346 -4.709 2.966 1.00 87.00 104 GLU A CA 1
ATOM 792 C C . GLU A 1 104 ? -4.637 -5.816 3.735 1.00 87.00 104 GLU A C 1
ATOM 794 O O . GLU A 1 104 ? -4.138 -5.615 4.836 1.00 87.00 104 GLU A O 1
ATOM 799 N N . GLU A 1 105 ? -4.604 -7.011 3.148 1.00 86.88 105 GLU A N 1
ATOM 800 C CA . GLU A 1 105 ? -3.814 -8.114 3.693 1.00 86.88 105 GLU A CA 1
ATOM 801 C C . GLU A 1 105 ? -2.306 -7.818 3.659 1.00 86.88 105 GLU A C 1
ATOM 803 O O . GLU A 1 105 ? -1.794 -7.234 2.700 1.00 86.88 105 GLU A O 1
ATOM 808 N N . ALA A 1 106 ? -1.594 -8.276 4.689 1.00 87.25 106 ALA A N 1
ATOM 809 C CA . ALA A 1 106 ? -0.139 -8.204 4.761 1.00 87.25 106 ALA A CA 1
ATOM 810 C C . ALA A 1 106 ? 0.529 -8.933 3.575 1.00 87.25 106 ALA A C 1
ATOM 812 O O . ALA A 1 106 ? 0.123 -10.039 3.204 1.00 87.25 106 ALA A O 1
ATOM 813 N N . GLY A 1 107 ? 1.576 -8.331 3.005 1.00 88.62 107 GLY A N 1
ATOM 814 C CA . GLY A 1 107 ? 2.271 -8.811 1.803 1.00 88.62 107 GLY A CA 1
ATOM 815 C C . GLY A 1 107 ? 1.754 -8.213 0.489 1.00 88.62 107 GLY A C 1
ATOM 816 O O . GLY A 1 107 ? 2.175 -8.639 -0.585 1.00 88.62 107 GLY A O 1
ATOM 817 N N . ARG A 1 108 ? 0.827 -7.248 0.539 1.00 91.38 108 ARG A N 1
ATOM 818 C CA . ARG A 1 108 ? 0.259 -6.617 -0.661 1.00 91.38 108 ARG A CA 1
ATOM 819 C C . ARG A 1 108 ? 0.896 -5.269 -0.968 1.00 91.38 108 ARG A C 1
ATOM 821 O O . ARG A 1 108 ? 1.118 -4.452 -0.079 1.00 91.38 108 ARG A O 1
ATOM 828 N N . ALA A 1 109 ? 1.101 -5.001 -2.253 1.00 92.81 109 ALA A N 1
ATOM 829 C CA . ALA A 1 109 ? 1.489 -3.693 -2.768 1.00 92.81 109 ALA A CA 1
ATOM 830 C C . ALA A 1 109 ? 0.341 -3.094 -3.578 1.00 92.81 109 ALA A C 1
ATOM 832 O O . ALA A 1 109 ? -0.079 -3.672 -4.581 1.00 92.81 109 ALA A O 1
ATOM 833 N N . CYS A 1 110 ? -0.159 -1.937 -3.165 1.00 92.12 110 CYS A N 1
ATOM 834 C CA . CYS A 1 110 ? -1.279 -1.257 -3.794 1.00 92.12 110 CYS A CA 1
ATOM 835 C C . CYS A 1 110 ? -0.827 0.030 -4.472 1.00 92.12 110 CYS A C 1
ATOM 837 O O . CYS A 1 110 ? -0.380 0.973 -3.827 1.00 92.12 110 CYS A O 1
ATOM 839 N N . PHE A 1 111 ? -0.987 0.067 -5.787 1.00 92.31 111 PHE A N 1
ATOM 840 C CA . PHE A 1 111 ? -0.702 1.219 -6.622 1.00 92.31 111 PHE A CA 1
ATOM 841 C C . PHE A 1 111 ? -1.972 2.049 -6.779 1.00 92.31 111 PHE A C 1
ATOM 843 O O . PHE A 1 111 ? -3.013 1.525 -7.189 1.00 92.31 111 PHE A O 1
ATOM 850 N N . LEU A 1 112 ? -1.898 3.334 -6.440 1.00 89.19 112 LEU A N 1
ATOM 851 C CA . LEU A 1 112 ? -3.037 4.249 -6.453 1.00 89.19 112 LEU A CA 1
ATOM 852 C C . LEU A 1 112 ? -2.980 5.152 -7.678 1.00 89.19 112 LEU A C 1
ATOM 854 O O . LEU A 1 112 ? -1.920 5.660 -8.041 1.00 89.19 112 LEU A O 1
ATOM 858 N N . GLY A 1 113 ? -4.126 5.347 -8.316 1.00 86.00 113 GLY A N 1
ATOM 859 C CA . GLY A 1 113 ? -4.275 6.083 -9.559 1.00 86.00 113 GLY A CA 1
ATOM 860 C C . GLY A 1 113 ? -5.702 6.021 -10.092 1.00 86.00 113 GLY A C 1
ATOM 861 O O . GLY A 1 113 ? -6.325 4.960 -10.116 1.00 86.00 113 GLY A O 1
ATOM 862 N N . ILE A 1 114 ? -6.226 7.154 -10.559 1.00 79.88 114 ILE A N 1
ATOM 863 C CA . ILE A 1 114 ? -7.590 7.227 -11.096 1.00 79.88 114 ILE A CA 1
ATOM 864 C C . ILE A 1 114 ? -7.582 6.693 -12.529 1.00 79.88 114 ILE A C 1
ATOM 866 O O . ILE A 1 114 ? -7.189 7.396 -13.459 1.00 79.88 114 ILE A O 1
ATOM 870 N N . SER A 1 115 ? -8.025 5.449 -12.717 1.00 71.31 115 SER A N 1
ATOM 871 C CA . SER A 1 115 ? -8.236 4.909 -14.062 1.00 71.31 115 SER A CA 1
ATOM 872 C C . SER A 1 115 ? -9.407 5.613 -14.748 1.00 71.31 115 SER A C 1
ATOM 874 O O . SER A 1 115 ? -10.462 5.823 -14.146 1.00 71.31 115 SER A O 1
ATOM 876 N N . SER A 1 116 ? -9.259 5.901 -16.042 1.00 65.50 116 SER A N 1
ATOM 877 C CA . SER A 1 116 ? -10.332 6.435 -16.894 1.00 65.50 116 SER A CA 1
ATOM 878 C C . SER A 1 116 ? -11.546 5.501 -17.004 1.00 65.50 116 SER A C 1
ATOM 880 O O . SER A 1 116 ? -12.629 5.943 -17.373 1.00 65.50 116 SER A O 1
ATOM 882 N N . SER A 1 117 ? -11.381 4.223 -16.649 1.00 65.75 117 SER A N 1
ATOM 883 C CA . SER A 1 117 ? -12.430 3.196 -16.648 1.00 65.75 117 SER A CA 1
ATOM 884 C C . SER A 1 117 ? -13.383 3.245 -15.439 1.00 65.75 117 SER A C 1
ATOM 886 O O . SER A 1 117 ? -14.336 2.472 -15.400 1.00 65.75 117 SER A O 1
ATOM 888 N N . ALA A 1 118 ? -13.141 4.127 -14.454 1.00 59.94 118 ALA A N 1
ATOM 889 C CA . ALA A 1 118 ? -13.852 4.207 -13.164 1.00 59.94 118 ALA A CA 1
ATOM 890 C C . ALA A 1 118 ? -13.784 2.928 -12.296 1.00 59.94 118 ALA A C 1
ATOM 892 O O . ALA A 1 118 ? -14.489 2.802 -11.293 1.00 59.94 118 ALA A O 1
ATOM 893 N N . ASP A 1 119 ? -12.902 1.990 -12.640 1.00 63.44 119 ASP A N 1
ATOM 894 C CA . ASP A 1 119 ? -12.887 0.638 -12.088 1.00 63.44 119 ASP A CA 1
ATOM 895 C C . ASP A 1 119 ? -11.989 0.515 -10.835 1.00 63.44 119 ASP A C 1
ATOM 897 O O . ASP A 1 119 ? -11.120 -0.35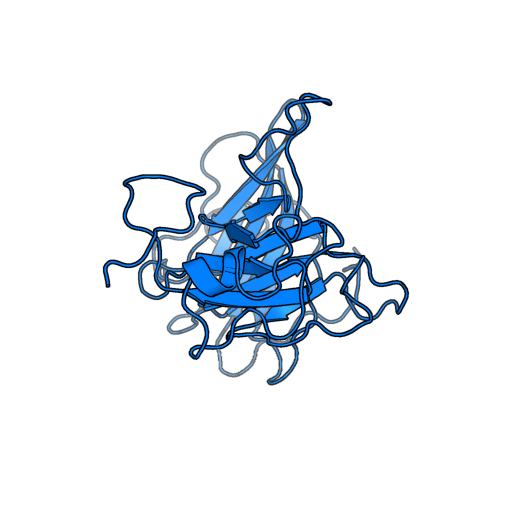4 -10.728 1.00 63.44 119 ASP A O 1
ATOM 901 N N . GLY A 1 120 ? -12.192 1.417 -9.868 1.00 67.50 120 GLY A N 1
ATOM 902 C CA . GLY A 1 120 ? -11.374 1.550 -8.654 1.00 67.50 120 GLY A CA 1
ATOM 903 C C . GLY A 1 120 ? -10.393 2.725 -8.682 1.00 67.50 120 GLY A C 1
ATOM 904 O O . GLY A 1 120 ? -10.008 3.208 -9.744 1.00 67.50 120 GLY A O 1
ATOM 905 N N . TYR A 1 121 ? -9.962 3.163 -7.495 1.00 77.69 121 TYR A N 1
ATOM 906 C CA . TYR A 1 121 ? -8.912 4.181 -7.315 1.00 77.69 121 TYR A CA 1
ATOM 907 C C . TYR A 1 121 ? -7.490 3.606 -7.444 1.00 77.69 121 TYR A C 1
ATOM 909 O O . TYR A 1 121 ? -6.511 4.330 -7.313 1.00 77.69 121 TYR A O 1
ATOM 917 N N . GLY A 1 122 ? -7.339 2.301 -7.660 1.00 85.56 122 GLY A N 1
ATOM 918 C CA . GLY A 1 122 ? -6.031 1.673 -7.796 1.00 85.56 122 GLY A CA 1
ATOM 919 C C . GLY A 1 122 ? -6.094 0.154 -7.887 1.00 85.56 122 GLY A C 1
ATOM 920 O O . GLY A 1 122 ? -7.176 -0.436 -7.986 1.00 85.56 122 GLY A O 1
ATOM 921 N N . ARG A 1 123 ? -4.927 -0.487 -7.813 1.00 88.88 123 ARG A N 1
ATOM 922 C CA . ARG A 1 123 ? -4.756 -1.939 -7.942 1.00 88.88 123 ARG A CA 1
ATOM 923 C C . ARG A 1 123 ? -3.749 -2.471 -6.923 1.00 88.88 123 ARG A C 1
ATOM 925 O O . ARG A 1 123 ? -2.659 -1.924 -6.811 1.00 88.88 123 ARG A O 1
ATOM 932 N N . CYS A 1 124 ? -4.102 -3.543 -6.221 1.00 91.12 124 CYS A N 1
ATOM 933 C CA . CYS A 1 124 ? -3.193 -4.292 -5.360 1.00 91.12 124 CYS A CA 1
ATOM 934 C C . CYS A 1 124 ? -2.669 -5.542 -6.056 1.00 91.12 124 CYS A C 1
ATOM 936 O O . CYS A 1 124 ? -3.413 -6.233 -6.752 1.00 91.12 124 CYS A O 1
ATOM 938 N N . TYR A 1 125 ? -1.414 -5.860 -5.782 1.00 92.19 125 TYR A N 1
ATOM 939 C CA . TYR A 1 125 ? -0.743 -7.083 -6.197 1.00 92.19 125 TYR A CA 1
ATOM 940 C C . TYR A 1 125 ? -0.103 -7.741 -4.972 1.00 92.19 125 TYR A C 1
ATOM 942 O O . TYR A 1 125 ? 0.103 -7.082 -3.952 1.00 92.19 125 TYR A O 1
ATOM 950 N N . HIS A 1 126 ? 0.193 -9.033 -5.067 1.00 91.88 126 HIS A N 1
ATOM 951 C CA . HIS A 1 126 ? 0.847 -9.815 -4.007 1.00 91.88 126 HIS A CA 1
ATOM 952 C C . HIS A 1 126 ? 1.994 -10.685 -4.547 1.00 91.88 126 HIS A C 1
ATOM 954 O O . HIS A 1 126 ? 2.506 -11.551 -3.846 1.00 91.88 126 HIS A O 1
ATOM 960 N N . GLU A 1 127 ? 2.325 -10.527 -5.826 1.00 91.31 127 GLU A N 1
ATOM 961 C CA . GLU A 1 127 ? 3.339 -11.295 -6.538 1.00 91.31 127 GLU A CA 1
ATOM 962 C C . GLU A 1 127 ? 3.813 -10.510 -7.763 1.00 91.31 127 GLU A C 1
ATOM 964 O O . GLU A 1 127 ? 3.240 -9.474 -8.122 1.00 91.31 127 GLU A O 1
ATOM 969 N N . ASP A 1 128 ? 4.863 -11.014 -8.400 1.00 91.31 128 ASP A N 1
ATOM 970 C CA . ASP A 1 128 ? 5.454 -10.439 -9.600 1.00 91.31 128 ASP A CA 1
ATOM 971 C C . ASP A 1 128 ? 4.424 -10.243 -10.721 1.00 91.31 128 ASP A C 1
ATOM 973 O O . ASP A 1 128 ? 3.724 -11.165 -11.138 1.00 91.31 128 ASP A O 1
ATOM 977 N N . VAL A 1 129 ? 4.382 -9.030 -11.276 1.00 92.00 129 VAL A N 1
ATOM 978 C CA . VAL A 1 129 ? 3.453 -8.653 -12.346 1.00 92.00 129 VAL A CA 1
ATOM 979 C C . VAL A 1 129 ? 4.224 -8.426 -13.640 1.00 92.00 129 VAL A C 1
ATOM 981 O O . VAL A 1 129 ? 4.834 -7.365 -13.809 1.00 92.00 129 VAL A O 1
ATOM 984 N N . PRO A 1 130 ? 4.207 -9.379 -14.586 1.00 88.88 130 PRO A N 1
ATOM 985 C CA . PRO A 1 130 ? 4.938 -9.239 -15.841 1.00 88.88 130 PRO A CA 1
ATOM 986 C C . PRO A 1 130 ? 4.366 -8.140 -16.736 1.00 88.88 130 PRO A C 1
ATOM 988 O O . PRO A 1 130 ? 5.108 -7.471 -17.448 1.00 88.88 130 PRO A O 1
ATOM 991 N N . ALA A 1 131 ? 3.064 -7.882 -16.675 1.00 90.69 131 ALA A N 1
ATOM 992 C CA . ALA A 1 131 ? 2.459 -6.769 -17.387 1.00 90.69 131 ALA A CA 1
ATOM 993 C C . ALA A 1 131 ? 1.288 -6.204 -16.586 1.00 90.69 131 ALA A C 1
ATOM 995 O O . ALA A 1 131 ? 0.282 -6.882 -16.397 1.00 90.69 131 ALA A O 1
ATOM 996 N N . VAL A 1 132 ? 1.409 -4.946 -16.165 1.00 90.88 132 VAL A N 1
ATOM 997 C CA . VAL A 1 132 ? 0.303 -4.185 -15.570 1.00 90.88 132 VAL A CA 1
ATOM 998 C C . VAL A 1 132 ? -0.835 -4.071 -16.587 1.00 90.88 132 VAL A C 1
ATOM 1000 O O . VAL A 1 132 ? -0.597 -3.888 -17.793 1.00 90.88 132 VAL A O 1
ATOM 1003 N N . GLU A 1 133 ? -2.075 -4.175 -16.116 1.00 89.69 133 GLU A N 1
ATOM 1004 C CA . GLU A 1 133 ? -3.265 -4.054 -16.953 1.00 89.69 133 GLU A CA 1
ATOM 1005 C C . GLU A 1 133 ? -3.304 -2.677 -17.633 1.00 89.69 133 GLU A C 1
ATOM 1007 O O . GLU A 1 133 ? -3.011 -1.649 -17.021 1.00 89.69 133 GLU A O 1
ATOM 1012 N N . SER A 1 134 ? -3.665 -2.642 -18.919 1.00 87.38 134 SER A N 1
ATOM 1013 C CA . SER A 1 134 ? -3.574 -1.435 -19.757 1.00 87.38 134 SER A CA 1
ATOM 1014 C C . SER A 1 134 ? -4.275 -0.218 -19.154 1.00 87.38 134 SER A C 1
ATOM 1016 O O . SER A 1 134 ? -3.738 0.882 -19.225 1.00 87.38 134 SER A O 1
ATOM 1018 N N . GLN A 1 135 ? -5.418 -0.426 -18.498 1.00 86.19 135 GLN A N 1
ATOM 1019 C CA . GLN A 1 135 ? -6.221 0.629 -1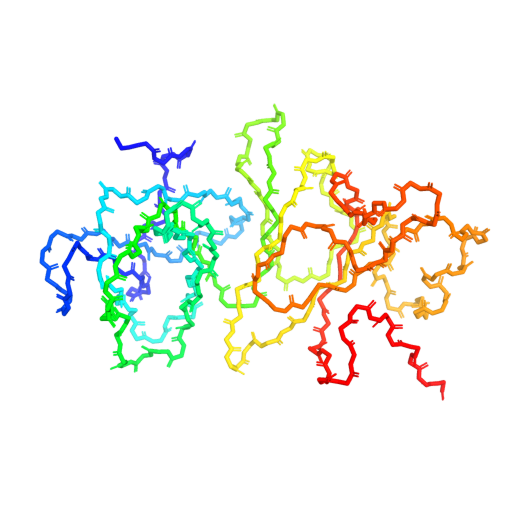7.875 1.00 86.19 135 GLN A CA 1
ATOM 1020 C C . GLN A 1 135 ? -5.545 1.350 -16.698 1.00 86.19 135 GLN A C 1
ATOM 1022 O O . GLN A 1 135 ? -6.042 2.396 -16.277 1.00 86.19 135 GLN A O 1
ATOM 1027 N N . TYR A 1 136 ? -4.452 0.803 -16.155 1.00 86.75 136 TYR A N 1
ATOM 1028 C CA . TYR A 1 136 ? -3.733 1.398 -15.029 1.00 86.75 136 TYR A CA 1
ATOM 1029 C C . TYR A 1 136 ? -2.313 1.882 -15.356 1.00 86.75 136 TYR A C 1
ATOM 1031 O O . TYR A 1 136 ? -1.708 2.588 -14.551 1.00 86.75 136 TYR A O 1
ATOM 1039 N N . ARG A 1 137 ? -1.774 1.529 -16.530 1.00 84.00 137 ARG A N 1
ATOM 1040 C CA . ARG A 1 137 ? -0.373 1.801 -16.901 1.00 84.00 137 ARG A CA 1
ATOM 1041 C C . ARG A 1 137 ? 0.008 3.273 -16.728 1.00 84.00 137 ARG A C 1
ATOM 1043 O O . ARG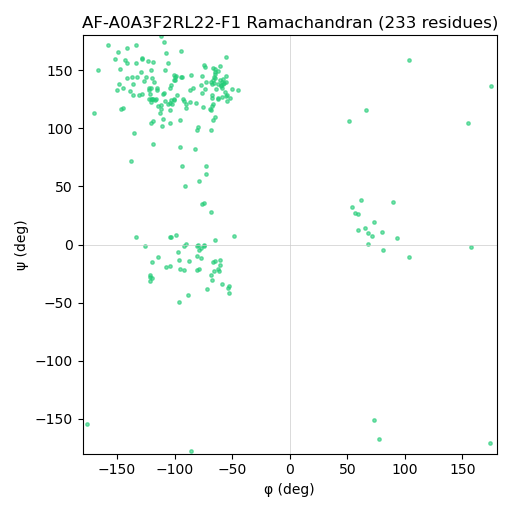 A 1 137 ? 1.071 3.564 -16.189 1.00 84.00 137 ARG A O 1
ATOM 1050 N N . ASP A 1 138 ? -0.879 4.179 -17.119 1.00 88.44 138 ASP A N 1
ATOM 1051 C CA . ASP A 1 138 ? -0.580 5.614 -17.193 1.00 88.44 138 ASP A CA 1
ATOM 1052 C C . ASP A 1 138 ? -1.159 6.438 -16.038 1.00 88.44 138 ASP A C 1
ATOM 1054 O O . ASP A 1 138 ? -1.077 7.662 -16.058 1.00 88.44 138 ASP A O 1
ATOM 1058 N N . VAL A 1 139 ? -1.748 5.790 -15.027 1.00 88.31 139 VAL A N 1
ATOM 1059 C CA . VAL A 1 139 ? -2.506 6.501 -13.979 1.00 88.31 139 VAL A CA 1
ATOM 1060 C C . VAL A 1 139 ? -1.951 6.317 -12.576 1.00 88.31 139 VAL A C 1
ATOM 1062 O O . VAL A 1 139 ? -2.335 7.068 -11.683 1.00 88.31 139 VAL A O 1
ATOM 1065 N N . PHE A 1 140 ? -1.074 5.335 -12.352 1.00 92.00 140 PHE A N 1
ATOM 1066 C CA . PHE A 1 140 ? -0.492 5.120 -11.032 1.00 92.00 140 PHE A CA 1
ATOM 1067 C C . PHE A 1 140 ? 0.429 6.268 -10.631 1.00 92.00 140 PHE A C 1
ATOM 1069 O O . PHE A 1 140 ? 1.379 6.583 -11.345 1.00 92.00 140 PHE A O 1
ATOM 1076 N N . ASN A 1 141 ? 0.168 6.846 -9.460 1.00 90.56 141 ASN A N 1
ATOM 1077 C CA . ASN A 1 141 ? 0.898 7.986 -8.915 1.00 90.56 141 ASN A CA 1
ATOM 1078 C C . ASN A 1 141 ? 1.547 7.701 -7.555 1.00 90.56 141 ASN A C 1
ATOM 1080 O O . ASN A 1 141 ? 2.577 8.294 -7.221 1.00 90.56 141 ASN A O 1
ATOM 1084 N N . GLU A 1 142 ? 0.964 6.782 -6.789 1.00 90.50 142 GLU A N 1
ATOM 1085 C CA . GLU A 1 142 ? 1.410 6.430 -5.443 1.00 90.50 142 GLU A CA 1
ATOM 1086 C C . GLU A 1 142 ? 1.476 4.911 -5.282 1.00 90.50 142 GLU A C 1
ATOM 1088 O O . GLU A 1 142 ? 0.786 4.161 -5.980 1.00 90.50 142 GLU A O 1
ATOM 1093 N N . LEU A 1 143 ? 2.298 4.470 -4.338 1.00 91.44 143 LEU A N 1
ATOM 1094 C CA . LEU A 1 143 ? 2.452 3.082 -3.935 1.00 91.44 143 LEU A CA 1
ATOM 1095 C C . LEU A 1 143 ? 2.301 2.986 -2.421 1.00 91.44 143 LEU A C 1
ATOM 1097 O O . LEU A 1 143 ? 2.983 3.698 -1.691 1.00 91.44 143 LEU A O 1
ATOM 1101 N N . MET A 1 144 ? 1.444 2.073 -1.973 1.00 90.38 144 MET A N 1
ATOM 1102 C CA . MET A 1 144 ? 1.278 1.690 -0.576 1.00 90.38 144 MET A CA 1
ATOM 1103 C C . MET A 1 144 ? 1.661 0.224 -0.390 1.00 90.38 144 MET A C 1
ATOM 1105 O O . MET A 1 144 ? 1.117 -0.653 -1.060 1.00 90.38 144 MET A O 1
ATOM 1109 N N . LEU A 1 145 ? 2.584 -0.042 0.525 1.00 90.00 145 LEU A N 1
ATOM 1110 C CA . LEU A 1 145 ? 3.055 -1.370 0.895 1.00 90.00 145 LEU A CA 1
ATOM 1111 C C . LEU A 1 145 ? 2.425 -1.759 2.235 1.00 90.00 145 LEU A C 1
ATOM 1113 O O . LEU A 1 145 ? 2.569 -1.059 3.236 1.00 90.00 145 LEU A O 1
ATOM 1117 N N . PHE A 1 146 ? 1.698 -2.872 2.236 1.00 88.94 146 PHE A N 1
ATOM 1118 C CA . PHE A 1 146 ? 1.014 -3.419 3.404 1.00 88.94 146 PHE A CA 1
ATOM 1119 C C . PHE A 1 146 ? 1.931 -4.458 4.039 1.00 88.94 146 PHE A C 1
ATOM 1121 O O . PHE A 1 146 ? 1.855 -5.647 3.729 1.00 88.94 146 PHE A O 1
ATOM 1128 N N . LYS A 1 147 ? 2.849 -3.978 4.878 1.00 86.06 147 LYS A N 1
ATOM 1129 C CA . LYS A 1 147 ? 3.930 -4.760 5.490 1.00 86.06 147 LYS A CA 1
ATOM 1130 C C . LYS A 1 147 ? 3.661 -5.054 6.964 1.00 86.06 147 LYS A C 1
ATOM 1132 O O . LYS A 1 147 ? 2.954 -4.301 7.635 1.00 86.06 147 LYS A O 1
ATOM 1137 N N . THR A 1 148 ? 4.278 -6.117 7.465 1.00 81.06 148 THR A N 1
ATOM 1138 C CA . THR A 1 148 ? 4.393 -6.429 8.901 1.00 81.06 148 THR A CA 1
ATOM 1139 C C . THR A 1 148 ? 5.824 -6.829 9.225 1.00 81.06 148 THR A C 1
ATOM 1141 O O . THR A 1 148 ? 6.611 -7.061 8.312 1.00 81.06 148 THR A O 1
ATOM 1144 N N . GLU A 1 149 ? 6.158 -6.977 10.509 1.00 79.12 149 GLU A N 1
ATOM 1145 C CA . GLU A 1 149 ? 7.473 -7.499 10.920 1.00 79.12 149 GLU A CA 1
ATOM 1146 C C . GLU A 1 149 ? 7.725 -8.902 10.350 1.00 79.12 149 GLU A C 1
ATOM 1148 O O . GLU A 1 149 ? 8.842 -9.261 9.991 1.00 79.12 149 GLU A O 1
ATOM 1153 N N . THR A 1 150 ? 6.663 -9.699 10.236 1.00 80.38 150 THR A N 1
ATOM 1154 C CA . THR A 1 150 ? 6.706 -11.069 9.713 1.00 80.38 150 THR A CA 1
ATOM 1155 C C . THR A 1 150 ? 6.557 -11.164 8.191 1.00 80.38 150 THR A C 1
ATOM 1157 O O . THR A 1 150 ? 6.836 -12.216 7.612 1.00 80.38 150 THR A O 1
ATOM 1160 N N . LYS A 1 151 ? 6.120 -10.087 7.528 1.00 85.94 151 LYS A N 1
ATOM 1161 C CA . LYS A 1 151 ? 5.907 -9.990 6.078 1.00 85.94 151 LYS A CA 1
ATOM 1162 C C . LYS A 1 151 ? 6.425 -8.651 5.563 1.00 85.94 151 LYS A C 1
ATOM 1164 O O . LYS A 1 151 ? 5.645 -7.767 5.194 1.00 85.94 151 LYS A O 1
ATOM 1169 N N . ASP A 1 152 ? 7.746 -8.532 5.532 1.00 87.44 152 ASP A N 1
ATOM 1170 C CA . ASP A 1 152 ? 8.449 -7.418 4.904 1.00 87.44 152 ASP A CA 1
ATOM 1171 C C . ASP A 1 152 ? 8.937 -7.798 3.498 1.00 87.44 152 ASP A C 1
ATOM 1173 O O . ASP A 1 152 ? 9.263 -8.952 3.213 1.00 87.44 152 ASP A O 1
ATOM 1177 N N . PHE A 1 153 ? 8.916 -6.827 2.593 1.00 90.38 153 PHE A N 1
ATOM 1178 C CA . PHE A 1 153 ? 9.227 -6.986 1.175 1.00 90.38 153 PHE A CA 1
ATOM 1179 C C . PHE A 1 153 ? 9.420 -5.616 0.536 1.00 90.38 153 PHE A C 1
ATOM 1181 O O . PHE A 1 153 ? 8.741 -4.667 0.898 1.00 90.38 153 PHE A O 1
ATOM 1188 N N . ASP A 1 154 ? 10.247 -5.504 -0.489 1.00 90.38 154 ASP A N 1
ATOM 1189 C CA . ASP A 1 154 ? 10.292 -4.299 -1.313 1.00 90.38 154 ASP A CA 1
ATOM 1190 C C . ASP A 1 154 ? 9.670 -4.545 -2.678 1.00 90.38 154 ASP A C 1
ATOM 1192 O O . ASP A 1 154 ? 9.461 -5.682 -3.114 1.00 90.38 154 ASP A O 1
ATOM 1196 N N . VAL A 1 155 ? 9.375 -3.450 -3.372 1.00 91.12 155 VAL A N 1
ATOM 1197 C CA . VAL A 1 155 ? 8.784 -3.501 -4.704 1.00 91.12 155 VAL A CA 1
ATOM 1198 C C . VAL A 1 155 ? 9.693 -2.811 -5.700 1.00 91.12 155 VAL A C 1
ATOM 1200 O O . VAL A 1 155 ? 9.981 -1.624 -5.575 1.00 91.12 155 VAL A O 1
ATOM 1203 N N . ILE A 1 156 ? 10.106 -3.531 -6.740 1.00 89.69 156 ILE A N 1
ATOM 1204 C CA . ILE A 1 156 ? 10.786 -2.938 -7.891 1.00 89.69 156 ILE A CA 1
ATOM 1205 C C . ILE A 1 156 ? 9.765 -2.724 -8.998 1.00 89.69 156 ILE A C 1
ATOM 1207 O O . ILE A 1 156 ? 9.043 -3.637 -9.393 1.00 89.69 156 ILE A O 1
ATOM 1211 N N . THR A 1 157 ? 9.721 -1.507 -9.520 1.00 89.88 157 THR A N 1
ATOM 1212 C CA . THR A 1 157 ? 8.884 -1.152 -10.669 1.00 89.88 157 THR A CA 1
ATOM 1213 C C . THR A 1 157 ? 9.746 -0.935 -11.901 1.00 89.88 157 THR A C 1
ATOM 1215 O O . THR A 1 157 ? 10.895 -0.498 -11.795 1.00 89.88 157 THR A O 1
ATOM 1218 N N . TYR A 1 158 ? 9.177 -1.210 -13.073 1.00 88.12 158 TYR A N 1
ATOM 1219 C CA . TYR A 1 158 ? 9.856 -1.072 -14.359 1.00 88.12 158 TYR A CA 1
ATOM 1220 C C . TYR A 1 158 ? 8.982 -0.332 -15.370 1.00 88.12 158 TYR A C 1
ATOM 1222 O O . TYR A 1 158 ? 7.772 -0.561 -15.431 1.00 88.12 158 TYR A O 1
ATOM 1230 N N . GLU A 1 159 ? 9.609 0.482 -16.222 1.00 87.81 159 GLU A N 1
ATOM 1231 C CA . GLU A 1 159 ? 8.948 1.177 -17.338 1.00 87.81 159 GLU A CA 1
ATOM 1232 C C . GLU A 1 159 ? 8.665 0.284 -18.556 1.00 87.81 159 GLU A C 1
ATOM 1234 O O . GLU A 1 159 ? 8.047 0.719 -19.527 1.00 87.81 159 GLU A O 1
ATOM 1239 N N . LYS A 1 160 ? 9.089 -0.984 -18.518 1.00 85.06 160 LYS A N 1
ATOM 1240 C CA . LYS A 1 160 ? 8.865 -1.976 -19.578 1.00 85.06 160 LYS A CA 1
ATOM 1241 C C . LYS A 1 160 ? 8.080 -3.180 -19.064 1.00 85.06 160 LYS A C 1
ATOM 1243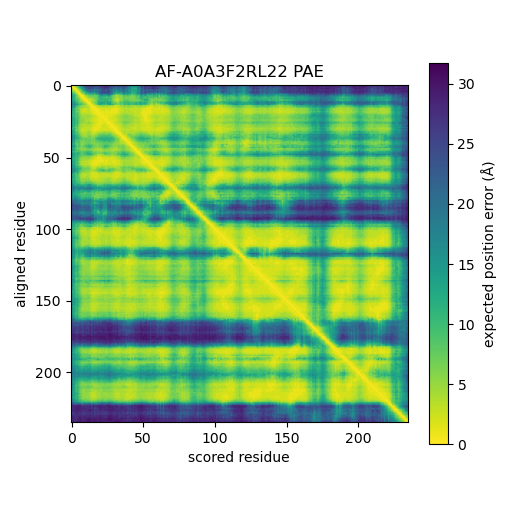 O O . LYS A 1 160 ? 8.150 -3.541 -17.889 1.00 85.06 160 LYS A O 1
ATOM 1248 N N . VAL A 1 161 ? 7.307 -3.795 -19.957 1.00 86.69 161 VAL A N 1
ATOM 1249 C CA . VAL A 1 161 ? 6.628 -5.074 -19.694 1.00 86.69 161 VAL A CA 1
ATOM 1250 C C . VAL A 1 161 ? 7.643 -6.222 -19.700 1.00 86.69 161 VAL A C 1
ATOM 1252 O O . VAL A 1 161 ? 8.672 -6.146 -20.369 1.00 86.69 161 VAL A O 1
ATOM 1255 N N . ASN A 1 162 ? 7.345 -7.296 -18.974 1.00 82.56 162 ASN A N 1
ATOM 1256 C CA . ASN A 1 162 ? 8.137 -8.524 -18.857 1.00 82.56 162 ASN A CA 1
ATOM 1257 C C . ASN A 1 162 ? 9.599 -8.275 -18.443 1.00 82.56 162 ASN A C 1
ATOM 1259 O O . ASN A 1 162 ? 10.519 -8.979 -18.873 1.00 82.56 162 ASN A O 1
ATOM 1263 N N . TYR A 1 163 ? 9.825 -7.239 -17.635 1.00 77.94 163 TYR A N 1
ATOM 1264 C CA . TYR A 1 163 ? 11.153 -6.847 -17.160 1.00 77.94 163 TYR A CA 1
ATOM 1265 C C . TYR A 1 163 ? 11.474 -7.386 -15.760 1.00 77.94 163 TYR A C 1
ATOM 1267 O O . TYR A 1 163 ? 12.615 -7.311 -15.319 1.00 77.94 163 TYR A O 1
ATOM 1275 N N . ASN A 1 164 ? 10.495 -8.013 -15.107 1.00 69.69 164 ASN A N 1
ATOM 1276 C CA . ASN A 1 164 ? 10.595 -8.675 -13.808 1.00 69.69 164 ASN A CA 1
ATOM 1277 C C . ASN A 1 164 ? 10.985 -10.172 -13.885 1.00 69.69 164 ASN A C 1
ATOM 1279 O O . ASN A 1 164 ? 11.086 -10.826 -12.857 1.00 69.69 164 ASN A O 1
ATOM 1283 N N . GLY A 1 165 ? 11.211 -10.740 -15.077 1.00 62.53 165 GLY A N 1
ATOM 1284 C CA . GLY A 1 165 ? 11.501 -12.172 -15.235 1.00 62.53 165 GLY A CA 1
ATOM 1285 C C . GLY A 1 165 ? 12.836 -12.622 -14.614 1.00 62.53 165 GLY A C 1
ATOM 1286 O O . GLY A 1 165 ? 13.862 -11.955 -14.771 1.00 62.53 165 GLY A O 1
ATOM 1287 N N . ALA A 1 166 ? 12.831 -13.795 -13.969 1.00 53.44 166 ALA A N 1
ATOM 1288 C CA . ALA A 1 166 ? 13.988 -14.409 -13.298 1.00 53.44 166 ALA A CA 1
ATOM 1289 C C . ALA A 1 166 ? 15.162 -14.758 -14.237 1.00 53.44 166 ALA A C 1
ATOM 1291 O O . ALA A 1 166 ? 16.301 -14.863 -13.792 1.00 53.44 166 ALA A O 1
ATOM 1292 N N . SER A 1 167 ? 14.910 -14.903 -15.542 1.00 53.25 167 SER A N 1
ATOM 1293 C CA . SER A 1 167 ? 15.931 -15.218 -16.552 1.00 53.25 167 SER A CA 1
ATOM 1294 C C . SER A 1 167 ? 16.776 -14.015 -16.994 1.00 53.25 167 SER A C 1
ATOM 1296 O O . SER A 1 167 ? 17.632 -14.168 -17.863 1.00 53.25 167 SER A O 1
ATOM 1298 N N . LYS A 1 168 ? 16.528 -12.815 -16.453 1.00 53.00 168 LYS A N 1
ATOM 1299 C CA . LYS A 1 168 ? 17.285 -11.596 -16.767 1.00 53.00 168 LYS A CA 1
ATOM 1300 C C . LYS A 1 168 ? 18.034 -11.134 -15.518 1.00 53.00 168 LYS A C 1
ATOM 1302 O O . LYS A 1 168 ? 17.403 -10.812 -14.511 1.00 53.00 168 LYS A O 1
ATOM 1307 N N . SER A 1 169 ? 19.368 -11.075 -15.570 1.00 47.00 169 SER A N 1
ATOM 1308 C CA . SER A 1 169 ? 20.158 -10.520 -14.461 1.00 47.00 169 SER A CA 1
ATOM 1309 C C . SER A 1 169 ? 19.782 -9.046 -14.213 1.00 47.00 169 SER A C 1
ATOM 1311 O O . SER A 1 169 ? 19.360 -8.368 -15.144 1.00 47.00 169 SER A O 1
ATOM 1313 N N . PRO A 1 170 ? 19.931 -8.489 -13.000 1.00 47.91 170 PRO A N 1
ATOM 1314 C CA . PRO A 1 170 ? 19.680 -7.065 -12.732 1.00 47.91 170 PRO A CA 1
ATOM 1315 C C . PRO A 1 170 ? 20.429 -6.115 -13.680 1.00 47.91 170 PRO A C 1
ATOM 1317 O O . PRO A 1 170 ? 19.877 -5.103 -14.101 1.00 47.91 170 PRO A O 1
ATOM 1320 N N . VAL A 1 171 ? 21.649 -6.487 -14.079 1.00 45.06 171 VAL A N 1
ATOM 1321 C CA . VAL A 1 171 ? 22.472 -5.765 -15.063 1.00 45.06 171 VAL A CA 1
ATOM 1322 C C . VAL A 1 171 ? 21.901 -5.921 -16.476 1.00 45.06 171 VAL A C 1
ATOM 1324 O O . VAL A 1 171 ? 21.830 -4.961 -17.231 1.00 45.06 171 VAL A O 1
ATOM 1327 N N . GLN A 1 172 ? 21.379 -7.095 -16.829 1.00 44.19 172 GLN A N 1
ATOM 1328 C CA . GLN A 1 172 ? 20.588 -7.281 -18.049 1.00 44.19 172 GLN A CA 1
ATOM 1329 C C . GLN A 1 172 ? 19.229 -6.555 -17.978 1.00 44.19 172 GLN A C 1
ATOM 1331 O O . GLN A 1 172 ? 18.708 -6.124 -18.995 1.00 44.19 172 GLN A O 1
ATOM 1336 N N . ARG A 1 173 ? 18.662 -6.320 -16.795 1.00 49.62 173 ARG A N 1
ATOM 1337 C CA . ARG A 1 173 ? 17.461 -5.493 -16.609 1.00 49.62 173 ARG A CA 1
ATOM 1338 C C . ARG A 1 173 ? 17.751 -3.992 -16.686 1.00 49.62 173 ARG A C 1
ATOM 1340 O O . ARG A 1 173 ? 16.804 -3.234 -16.807 1.00 49.62 173 ARG A O 1
ATOM 1347 N N . SER A 1 174 ? 19.006 -3.542 -16.677 1.00 45.81 174 SER A N 1
ATOM 1348 C CA . SER A 1 174 ? 19.352 -2.158 -17.043 1.00 45.81 174 SER A CA 1
ATOM 1349 C C . SER A 1 174 ? 19.977 -2.029 -18.440 1.00 45.81 174 SER A C 1
ATOM 1351 O O . SER A 1 174 ? 19.948 -0.940 -19.004 1.00 45.81 174 SER A O 1
ATOM 1353 N N . ILE A 1 175 ? 20.494 -3.124 -19.024 1.00 40.16 175 ILE A N 1
ATOM 1354 C CA . ILE A 1 175 ? 21.292 -3.099 -20.268 1.00 40.16 175 ILE A CA 1
ATOM 1355 C C . ILE A 1 175 ? 20.706 -3.946 -21.423 1.00 40.16 175 ILE A C 1
ATOM 1357 O O . ILE A 1 175 ? 20.969 -3.631 -22.579 1.00 40.16 175 ILE A O 1
ATOM 1361 N N . ALA A 1 176 ? 19.912 -5.000 -21.1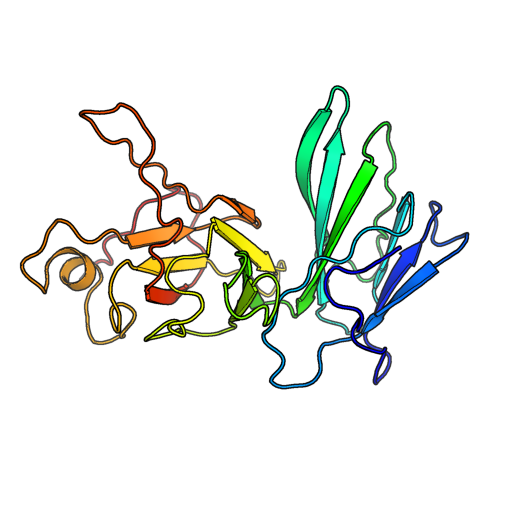92 1.00 37.34 176 ALA A N 1
ATOM 1362 C CA . ALA A 1 176 ? 19.694 -6.065 -22.195 1.00 37.34 176 ALA A CA 1
ATOM 1363 C C . ALA A 1 176 ? 18.788 -5.736 -23.392 1.00 37.34 176 ALA A C 1
ATOM 1365 O O . ALA A 1 176 ? 18.682 -6.574 -24.281 1.00 37.34 176 ALA A O 1
ATOM 1366 N N . ASP A 1 177 ? 18.220 -4.534 -23.477 1.00 43.03 177 ASP A N 1
ATOM 1367 C CA . ASP A 1 177 ? 17.601 -4.050 -24.723 1.00 43.03 177 ASP A CA 1
ATOM 1368 C C . ASP A 1 177 ? 18.482 -3.020 -25.463 1.00 43.03 177 ASP A C 1
ATOM 1370 O O . ASP A 1 177 ? 18.034 -2.410 -26.430 1.00 43.03 177 ASP A O 1
ATOM 1374 N N . GLY A 1 178 ? 19.723 -2.775 -25.018 1.00 39.91 178 GLY A N 1
ATOM 1375 C CA . GLY A 1 178 ? 20.571 -1.704 -25.566 1.00 39.91 178 GLY A CA 1
ATOM 1376 C C . GLY A 1 178 ? 20.023 -0.296 -25.297 1.00 39.91 178 GLY A C 1
ATOM 1377 O O . GLY A 1 178 ? 20.472 0.673 -25.900 1.00 39.91 178 GLY A O 1
ATOM 1378 N N . ASP A 1 179 ? 19.051 -0.191 -24.392 1.00 44.69 179 ASP A N 1
ATOM 1379 C CA . ASP A 1 179 ? 18.245 0.998 -24.159 1.00 44.69 179 ASP A CA 1
ATOM 1380 C C . ASP A 1 179 ? 18.450 1.474 -22.720 1.00 44.69 179 ASP A C 1
ATOM 1382 O O . ASP A 1 179 ? 17.717 1.108 -21.799 1.00 44.69 179 ASP A O 1
ATOM 1386 N N . SER A 1 180 ? 19.490 2.286 -22.523 1.00 48.88 180 SER A N 1
ATOM 1387 C CA . SER A 1 180 ? 19.853 2.901 -21.240 1.00 48.88 180 SER A CA 1
ATOM 1388 C C . SER A 1 180 ? 18.805 3.895 -20.708 1.00 48.88 180 SER A C 1
ATOM 1390 O O . SER A 1 180 ? 19.056 4.558 -19.702 1.00 48.88 180 SER A O 1
ATOM 1392 N N . ALA A 1 181 ? 17.667 4.053 -21.393 1.00 54.62 181 ALA A N 1
ATOM 1393 C CA . ALA A 1 181 ? 16.623 5.015 -21.060 1.00 54.62 181 ALA A CA 1
ATOM 1394 C C . ALA A 1 181 ? 15.520 4.459 -20.142 1.00 54.62 181 ALA A C 1
ATOM 1396 O O . ALA A 1 181 ? 14.842 5.252 -19.492 1.00 54.62 181 ALA A O 1
ATOM 1397 N N . ALA A 1 182 ? 15.325 3.135 -20.072 1.00 58.78 182 ALA A N 1
ATOM 1398 C CA . ALA A 1 182 ? 14.218 2.551 -19.311 1.00 58.78 182 ALA A CA 1
ATOM 1399 C C . ALA A 1 182 ? 14.483 2.601 -17.797 1.00 58.78 182 ALA A C 1
ATOM 1401 O O . ALA A 1 182 ? 15.429 1.980 -17.302 1.00 58.78 182 ALA A O 1
ATOM 1402 N N . LEU A 1 183 ? 13.637 3.313 -17.048 1.00 73.94 183 LEU A N 1
ATOM 1403 C CA . LEU A 1 183 ? 13.792 3.413 -15.598 1.00 73.94 183 LEU A CA 1
ATOM 1404 C C . LEU A 1 183 ? 13.296 2.138 -14.896 1.00 73.94 183 LEU A C 1
ATOM 1406 O O . LEU A 1 183 ? 12.237 1.576 -15.190 1.00 73.94 183 LEU A O 1
ATOM 1410 N N . SER A 1 184 ? 14.081 1.697 -13.919 1.00 82.81 184 SER A N 1
ATOM 1411 C CA . SER A 1 184 ? 13.646 0.789 -12.863 1.00 82.81 184 SER A CA 1
ATOM 1412 C C . SER A 1 184 ? 13.974 1.408 -11.517 1.00 82.81 184 SER A C 1
ATOM 1414 O O . SER A 1 184 ? 15.060 1.985 -11.358 1.00 82.81 184 SER A O 1
ATOM 1416 N N . TYR A 1 185 ? 13.083 1.257 -10.544 1.00 84.62 185 TYR A N 1
ATOM 1417 C CA . TYR A 1 185 ? 13.312 1.783 -9.203 1.00 84.62 185 TYR A CA 1
ATOM 1418 C C . TYR A 1 185 ? 12.720 0.866 -8.136 1.00 84.62 185 TYR A C 1
ATOM 1420 O O . TYR A 1 185 ? 11.592 0.384 -8.284 1.00 84.62 185 TYR A O 1
ATOM 1428 N N . ARG A 1 186 ? 13.512 0.626 -7.085 1.00 87.81 186 ARG A N 1
ATOM 1429 C CA . ARG A 1 186 ? 13.109 -0.099 -5.881 1.00 87.81 186 ARG A CA 1
ATOM 1430 C C . ARG A 1 186 ? 12.471 0.891 -4.914 1.00 87.81 186 ARG A C 1
ATOM 1432 O O . ARG A 1 186 ? 13.096 1.873 -4.528 1.00 87.81 186 ARG A O 1
ATOM 1439 N N . PHE A 1 187 ? 11.237 0.611 -4.534 1.00 87.25 187 PHE A N 1
ATOM 1440 C CA . PHE A 1 187 ? 10.514 1.314 -3.493 1.00 87.25 187 PHE A CA 1
ATOM 1441 C C . PHE A 1 187 ? 10.563 0.496 -2.209 1.00 87.25 187 PHE A C 1
ATOM 1443 O O . PHE A 1 187 ? 10.168 -0.673 -2.195 1.00 87.25 187 PHE A O 1
ATOM 1450 N N . THR A 1 188 ? 11.042 1.151 -1.159 1.00 85.44 188 THR A N 1
ATOM 1451 C CA . THR A 1 188 ? 11.113 0.644 0.210 1.00 85.44 188 THR A CA 1
ATOM 1452 C C . THR A 1 188 ? 10.139 1.425 1.104 1.00 85.44 188 THR A C 1
ATOM 1454 O O . THR A 1 188 ? 9.442 2.335 0.639 1.00 85.44 188 THR A O 1
ATOM 1457 N N . GLY A 1 189 ? 10.062 1.075 2.390 1.00 82.62 189 GLY A N 1
ATOM 1458 C CA . GLY A 1 189 ? 9.140 1.713 3.337 1.00 82.62 189 GLY A CA 1
ATOM 1459 C C . GLY A 1 189 ? 7.685 1.291 3.121 1.00 82.62 189 GLY A C 1
ATOM 1460 O O . GLY A 1 189 ? 7.425 0.178 2.681 1.00 82.62 189 GLY A O 1
ATOM 1461 N N . TYR A 1 190 ? 6.725 2.155 3.451 1.00 81.12 190 TYR A N 1
ATOM 1462 C CA . TYR A 1 190 ? 5.303 1.782 3.471 1.00 81.12 190 TYR A CA 1
ATOM 1463 C C . TYR A 1 190 ? 4.414 2.576 2.517 1.00 81.12 190 TYR A C 1
ATOM 1465 O O . TYR A 1 190 ? 3.382 2.085 2.070 1.00 81.12 190 TYR A O 1
ATOM 1473 N N . SER A 1 191 ? 4.775 3.819 2.218 1.00 81.56 191 SER A N 1
ATOM 1474 C CA . SER A 1 191 ? 4.056 4.646 1.260 1.00 81.56 191 SER A CA 1
ATOM 1475 C C . SER A 1 191 ? 5.027 5.584 0.570 1.00 81.56 191 SER A C 1
ATOM 1477 O O . SER A 1 191 ? 5.919 6.150 1.206 1.00 81.56 191 SER A O 1
ATOM 1479 N N . LYS A 1 192 ? 4.864 5.743 -0.739 1.00 80.19 192 LYS A N 1
ATOM 1480 C CA . LYS A 1 192 ? 5.722 6.596 -1.553 1.00 80.19 192 LYS A CA 1
ATOM 1481 C C . LYS A 1 192 ? 4.914 7.145 -2.718 1.00 80.19 192 LYS A C 1
ATOM 1483 O O . LYS A 1 192 ? 4.283 6.390 -3.461 1.00 80.19 192 LYS A O 1
ATOM 1488 N N . ASN A 1 193 ? 5.020 8.452 -2.951 1.00 84.38 193 ASN A N 1
ATOM 1489 C CA . ASN A 1 193 ? 4.823 8.968 -4.303 1.00 84.38 193 ASN A CA 1
ATOM 1490 C C . ASN A 1 193 ? 5.806 8.221 -5.200 1.00 84.38 193 ASN A C 1
ATOM 1492 O O . ASN A 1 193 ? 6.949 8.015 -4.791 1.00 84.38 193 ASN A O 1
ATOM 1496 N N . LEU A 1 194 ? 5.410 7.833 -6.409 1.00 87.56 194 LEU A N 1
ATOM 1497 C CA . LEU A 1 194 ? 6.270 7.073 -7.326 1.00 87.56 194 LEU A CA 1
ATOM 1498 C C . LEU A 1 194 ? 7.477 7.885 -7.863 1.00 87.56 194 LEU A C 1
ATOM 1500 O O . LEU A 1 194 ? 7.985 7.626 -8.946 1.00 87.56 194 LEU A O 1
ATOM 1504 N N . GLU A 1 195 ? 7.965 8.863 -7.107 1.00 86.12 195 GLU A N 1
ATOM 1505 C CA . GLU A 1 195 ? 9.224 9.569 -7.280 1.00 86.12 195 GLU A CA 1
ATOM 1506 C C . GLU A 1 195 ? 10.416 8.688 -6.902 1.00 86.12 195 GLU A C 1
ATOM 1508 O O . GLU A 1 195 ? 10.429 8.014 -5.868 1.00 86.12 195 GLU A O 1
ATOM 1513 N N . THR A 1 196 ? 11.475 8.789 -7.687 1.00 81.56 196 THR A N 1
ATOM 1514 C CA . THR A 1 196 ? 12.769 8.165 -7.417 1.00 81.56 196 THR A CA 1
ATOM 1515 C C . THR A 1 196 ? 13.700 9.150 -6.701 1.00 81.56 196 THR A C 1
ATOM 1517 O O . THR A 1 196 ? 13.456 10.356 -6.675 1.00 81.56 196 THR A O 1
ATOM 1520 N N . GLU A 1 197 ? 14.798 8.659 -6.139 1.00 77.75 197 GLU A N 1
ATOM 1521 C CA . GLU A 1 197 ? 15.872 9.510 -5.597 1.00 77.75 197 GLU A CA 1
ATOM 1522 C C . GLU A 1 197 ? 16.823 10.047 -6.672 1.00 77.75 197 GLU A C 1
ATOM 1524 O O . GLU A 1 197 ? 17.638 10.930 -6.404 1.00 77.75 197 GLU A O 1
ATOM 1529 N N . LYS A 1 198 ? 16.712 9.553 -7.908 1.00 76.62 198 LYS A N 1
ATOM 1530 C CA . LYS A 1 198 ? 17.526 10.028 -9.024 1.00 76.62 198 LYS A CA 1
ATOM 1531 C C . LYS A 1 198 ? 17.035 11.399 -9.463 1.00 76.62 198 LYS A C 1
ATOM 1533 O O . LYS A 1 198 ? 15.841 11.602 -9.664 1.00 76.62 198 LYS A O 1
ATOM 1538 N N . VAL A 1 199 ? 17.955 12.333 -9.664 1.00 78.31 199 VAL A N 1
ATOM 1539 C CA . VAL A 1 199 ? 17.647 13.684 -10.145 1.00 78.31 199 VAL A CA 1
ATOM 1540 C C . VAL A 1 199 ? 18.040 13.795 -11.613 1.00 78.31 199 VAL A C 1
ATOM 1542 O O . VAL A 1 199 ? 19.119 13.365 -12.017 1.00 78.31 199 VAL A O 1
ATOM 1545 N N . ASN A 1 200 ? 17.162 14.372 -12.430 1.00 75.38 200 ASN A N 1
ATOM 1546 C CA . ASN A 1 200 ? 17.499 14.723 -13.800 1.00 75.38 200 ASN A CA 1
ATOM 1547 C C . ASN A 1 200 ? 18.512 15.879 -13.779 1.00 75.38 200 ASN A C 1
ATOM 1549 O O . ASN A 1 200 ? 18.195 16.975 -13.324 1.00 75.38 200 ASN A O 1
ATOM 1553 N N . ALA A 1 201 ? 19.719 15.639 -14.292 1.00 73.81 201 ALA A N 1
ATOM 1554 C CA . ALA A 1 201 ? 20.808 16.616 -14.270 1.00 73.81 201 ALA A CA 1
ATOM 1555 C C . ALA A 1 201 ? 20.501 17.916 -15.041 1.00 73.81 201 ALA A C 1
ATOM 1557 O O . ALA A 1 201 ? 21.104 18.947 -14.762 1.00 73.81 201 ALA A O 1
ATOM 1558 N N . THR A 1 202 ? 19.571 17.882 -16.002 1.00 76.50 202 THR A N 1
ATOM 1559 C CA . THR A 1 202 ? 19.186 19.038 -16.822 1.00 76.50 202 THR A CA 1
ATOM 1560 C C . THR A 1 202 ? 18.072 19.860 -16.181 1.00 76.50 202 THR A C 1
ATOM 1562 O O . THR A 1 202 ? 18.138 21.084 -16.203 1.00 76.50 202 THR A O 1
ATOM 1565 N N . SER A 1 203 ? 17.040 19.217 -15.624 1.00 80.88 203 SER A N 1
ATOM 1566 C CA . SER A 1 203 ? 15.892 19.928 -15.038 1.00 80.88 203 SER A CA 1
ATOM 1567 C C . SER A 1 203 ? 15.983 20.128 -13.525 1.00 80.88 203 SER A C 1
ATOM 1569 O O . SER A 1 203 ? 15.183 20.874 -12.969 1.00 80.88 203 SER A O 1
ATOM 1571 N N . GLY A 1 204 ? 16.901 19.439 -12.840 1.00 78.62 204 GLY A N 1
ATOM 1572 C CA . GLY A 1 204 ? 16.999 19.431 -11.377 1.00 78.62 204 GLY A CA 1
ATOM 1573 C C . GLY A 1 204 ? 15.828 18.734 -10.672 1.00 78.62 204 GLY A C 1
ATOM 1574 O O . GLY A 1 204 ? 15.805 18.666 -9.445 1.00 78.62 204 GLY A O 1
ATOM 1575 N N . MET A 1 205 ? 14.858 18.197 -11.419 1.00 80.12 205 MET A N 1
ATOM 1576 C CA . MET A 1 205 ? 13.696 17.504 -10.864 1.00 80.12 205 MET A CA 1
ATOM 1577 C C . MET A 1 205 ? 14.009 16.034 -10.591 1.00 80.12 205 MET A C 1
ATOM 1579 O O . MET A 1 205 ? 14.733 15.389 -11.356 1.00 80.12 205 MET A O 1
ATOM 1583 N N . LYS A 1 206 ? 13.415 15.478 -9.531 1.00 81.12 206 LYS A N 1
ATOM 1584 C CA . LYS A 1 206 ? 13.448 14.032 -9.285 1.00 81.12 206 LYS A CA 1
ATOM 1585 C C . LYS A 1 206 ? 12.816 13.290 -10.463 1.00 81.12 206 LYS A C 1
ATOM 1587 O O . LYS A 1 206 ? 11.759 13.671 -10.965 1.00 81.12 206 LYS A O 1
ATOM 1592 N N . GLN A 1 207 ? 13.464 12.222 -10.910 1.00 84.38 207 GLN A N 1
ATOM 1593 C CA . GLN A 1 207 ? 12.874 11.279 -11.849 1.00 84.38 207 GLN A CA 1
ATOM 1594 C C . GLN A 1 207 ? 11.711 10.556 -11.166 1.00 84.38 207 GLN A C 1
ATOM 1596 O O . GLN A 1 207 ? 11.701 10.385 -9.948 1.00 84.38 207 GLN A O 1
ATOM 1601 N N . THR A 1 208 ? 10.734 10.120 -11.953 1.00 87.94 208 THR A N 1
ATOM 1602 C CA . THR A 1 208 ? 9.490 9.540 -11.446 1.00 87.94 208 THR A CA 1
ATOM 1603 C C . THR A 1 208 ? 9.027 8.365 -12.307 1.00 87.94 208 THR A C 1
ATOM 1605 O O . THR A 1 208 ? 9.169 8.395 -13.536 1.00 87.94 208 THR A O 1
ATOM 1608 N N . MET A 1 209 ? 8.474 7.356 -11.631 1.00 89.06 209 MET A N 1
ATOM 1609 C CA . MET A 1 209 ? 7.758 6.192 -12.162 1.00 89.06 209 MET A CA 1
ATOM 1610 C C . MET A 1 209 ? 6.239 6.441 -12.261 1.00 89.06 209 MET A C 1
ATOM 1612 O O . MET A 1 209 ? 5.505 5.559 -12.715 1.00 89.06 209 MET A O 1
ATOM 1616 N N . GLN A 1 210 ? 5.754 7.622 -11.851 1.00 91.75 210 GLN A N 1
ATOM 1617 C CA . GLN A 1 210 ? 4.347 8.017 -11.993 1.00 91.75 210 GLN A CA 1
ATOM 1618 C C . GLN A 1 210 ? 3.899 7.921 -13.455 1.00 91.75 210 GLN A C 1
ATOM 1620 O O . GLN A 1 210 ? 4.562 8.455 -14.343 1.00 91.75 210 GLN A O 1
ATOM 1625 N N . GLY A 1 211 ? 2.795 7.215 -13.703 1.00 90.00 211 GLY A N 1
ATOM 1626 C CA . GLY A 1 211 ? 2.256 6.953 -15.041 1.00 90.00 211 GLY A CA 1
ATOM 1627 C C . GLY A 1 211 ? 3.120 6.035 -15.915 1.00 90.00 211 GLY A C 1
ATOM 1628 O O . GLY A 1 211 ? 2.876 5.905 -17.113 1.00 90.00 211 GLY A O 1
ATOM 1629 N N . LYS A 1 212 ? 4.149 5.392 -15.352 1.00 90.81 212 LYS A N 1
ATOM 1630 C CA . LYS A 1 212 ? 5.116 4.614 -16.138 1.00 90.81 212 LYS A CA 1
ATOM 1631 C C . LYS A 1 212 ? 5.294 3.178 -15.679 1.00 90.81 212 LYS A C 1
ATOM 1633 O O . LYS A 1 212 ? 6.027 2.433 -16.312 1.00 90.81 212 LYS A O 1
ATOM 1638 N N . VAL A 1 213 ? 4.609 2.738 -14.629 1.00 91.62 213 VAL A N 1
ATOM 1639 C CA . VAL A 1 213 ? 4.720 1.353 -14.153 1.00 91.62 213 VAL A CA 1
ATOM 1640 C C . VAL A 1 213 ? 4.146 0.394 -15.206 1.00 91.62 213 VAL A C 1
ATOM 1642 O O . VAL A 1 213 ? 2.982 0.502 -15.601 1.00 91.62 213 VAL A O 1
ATOM 1645 N N . ARG A 1 214 ? 4.971 -0.539 -15.694 1.00 92.25 214 ARG A N 1
ATOM 1646 C CA . ARG A 1 214 ? 4.598 -1.553 -16.698 1.00 92.25 214 ARG A CA 1
ATOM 1647 C C . ARG A 1 214 ? 4.795 -2.983 -16.219 1.00 92.25 214 ARG A C 1
ATOM 1649 O O . ARG A 1 214 ? 4.027 -3.846 -16.636 1.00 92.25 214 ARG A O 1
ATOM 1656 N N . SER A 1 215 ? 5.777 -3.233 -15.360 1.00 91.25 215 SER A N 1
ATOM 1657 C CA . SER A 1 215 ? 5.935 -4.502 -14.643 1.00 91.25 215 SER A CA 1
ATOM 1658 C C . SER A 1 215 ? 6.438 -4.265 -13.220 1.00 91.25 215 SER A C 1
ATOM 1660 O O . SER A 1 215 ? 6.945 -3.182 -12.907 1.00 91.25 215 SER A O 1
ATOM 1662 N N . ILE A 1 216 ? 6.217 -5.251 -12.350 1.00 92.31 216 ILE A N 1
ATOM 1663 C CA . ILE A 1 216 ? 6.436 -5.163 -10.902 1.00 92.31 216 ILE A CA 1
ATOM 1664 C C . ILE A 1 216 ? 7.134 -6.443 -10.433 1.00 92.31 216 ILE A C 1
ATOM 1666 O O . ILE A 1 216 ? 6.763 -7.534 -10.870 1.00 92.31 216 ILE A O 1
ATOM 1670 N N . ALA A 1 217 ? 8.121 -6.313 -9.551 1.00 89.94 217 ALA A N 1
ATOM 1671 C CA . ALA A 1 217 ? 8.733 -7.428 -8.838 1.00 89.94 217 ALA A CA 1
ATOM 1672 C C . ALA A 1 217 ? 8.618 -7.225 -7.324 1.00 89.94 217 ALA A C 1
ATOM 1674 O O . ALA A 1 217 ? 8.915 -6.134 -6.830 1.00 89.94 217 ALA A O 1
ATOM 1675 N N . PHE A 1 218 ? 8.223 -8.272 -6.608 1.00 91.25 218 PHE A N 1
ATOM 1676 C CA . PHE A 1 218 ? 8.288 -8.359 -5.154 1.00 91.25 218 PHE A CA 1
ATOM 1677 C C . PHE A 1 218 ? 9.622 -8.997 -4.784 1.00 91.25 218 PHE A C 1
ATOM 1679 O O . PHE A 1 218 ? 9.962 -10.085 -5.248 1.00 91.25 218 PHE A O 1
ATOM 1686 N N . VAL A 1 219 ? 10.407 -8.306 -3.969 1.00 87.62 219 VAL A N 1
ATOM 1687 C CA . VAL A 1 219 ? 11.749 -8.750 -3.587 1.00 87.62 219 VAL A CA 1
ATOM 1688 C C . VAL A 1 219 ? 11.899 -8.730 -2.075 1.00 87.62 219 VAL A C 1
ATOM 1690 O O . VAL A 1 219 ? 11.154 -8.045 -1.379 1.00 87.62 219 VAL A O 1
ATOM 1693 N N . ALA A 1 220 ? 12.879 -9.475 -1.565 1.00 88.00 220 ALA A N 1
ATOM 1694 C CA . ALA A 1 220 ? 13.282 -9.339 -0.171 1.00 88.00 220 ALA A CA 1
ATOM 1695 C C . ALA A 1 220 ? 13.663 -7.873 0.128 1.00 88.00 220 ALA A C 1
ATOM 1697 O O . ALA A 1 220 ? 14.196 -7.205 -0.775 1.00 88.00 220 ALA A O 1
ATOM 1698 N N . PRO A 1 221 ? 13.372 -7.382 1.348 1.00 84.88 221 PRO A N 1
ATOM 1699 C CA . PRO A 1 221 ? 13.718 -6.026 1.742 1.00 84.88 221 PRO A CA 1
ATOM 1700 C C . PRO A 1 221 ? 15.228 -5.807 1.617 1.00 84.88 221 PRO A C 1
ATOM 1702 O O . PRO A 1 221 ? 16.027 -6.723 1.828 1.00 84.88 221 PRO A O 1
ATOM 1705 N N . GLU A 1 222 ? 15.615 -4.613 1.190 1.00 74.38 222 GLU A N 1
ATOM 1706 C CA . GLU A 1 222 ? 17.016 -4.211 1.145 1.00 74.38 222 GLU A CA 1
ATOM 1707 C C . GLU A 1 222 ? 17.573 -4.082 2.568 1.00 74.38 222 GLU A C 1
ATOM 1709 O O . GLU A 1 222 ? 16.979 -3.403 3.402 1.00 74.38 222 GLU A O 1
ATOM 1714 N N . ASP A 1 223 ? 18.715 -4.723 2.846 1.00 59.88 223 ASP A N 1
ATOM 1715 C CA . ASP A 1 223 ? 19.470 -4.444 4.071 1.00 59.88 223 ASP A CA 1
ATOM 1716 C C . ASP A 1 223 ? 19.804 -2.941 4.095 1.00 59.88 223 ASP A C 1
ATOM 1718 O O . ASP A 1 223 ? 20.179 -2.394 3.057 1.00 59.88 223 ASP A O 1
ATOM 1722 N N . ASP A 1 224 ? 19.690 -2.295 5.264 1.00 50.88 224 ASP A N 1
ATOM 1723 C CA . ASP A 1 224 ? 19.767 -0.842 5.568 1.00 50.88 224 ASP A CA 1
ATOM 1724 C C . ASP A 1 224 ? 20.955 -0.029 4.976 1.00 50.88 224 ASP A C 1
ATOM 1726 O O . ASP A 1 224 ? 21.168 1.137 5.313 1.00 50.88 224 ASP A O 1
ATOM 1730 N N . ALA A 1 225 ? 21.779 -0.597 4.100 1.00 40.66 225 ALA A N 1
ATOM 1731 C CA . ALA A 1 225 ? 23.012 -0.004 3.613 1.00 40.66 225 ALA A CA 1
ATOM 1732 C C . ALA A 1 225 ? 22.848 1.043 2.494 1.00 40.66 225 ALA A C 1
ATOM 1734 O O . ALA A 1 225 ? 23.775 1.838 2.323 1.00 40.66 225 ALA A O 1
ATOM 1735 N N . THR A 1 226 ? 21.759 1.101 1.707 1.00 40.41 226 THR A N 1
ATOM 1736 C CA . THR A 1 226 ? 21.522 2.240 0.779 1.00 40.41 226 THR A CA 1
ATOM 1737 C C . THR A 1 226 ? 20.115 2.255 0.150 1.00 40.41 226 THR A C 1
ATOM 1739 O O . THR A 1 226 ? 19.829 1.419 -0.704 1.00 40.41 226 THR A O 1
ATOM 1742 N N . PRO A 1 227 ? 19.249 3.240 0.459 1.00 39.38 227 PRO A N 1
ATOM 1743 C CA . PRO A 1 227 ? 17.990 3.430 -0.262 1.00 39.38 227 PRO A CA 1
ATOM 1744 C C . PRO A 1 227 ? 18.218 3.680 -1.762 1.00 39.38 227 PRO A C 1
ATOM 1746 O O . PRO A 1 227 ? 19.153 4.379 -2.157 1.00 39.38 227 PRO A O 1
ATOM 1749 N N . GLY A 1 228 ? 17.368 3.092 -2.607 1.00 47.84 228 GLY A N 1
ATOM 1750 C CA . GLY A 1 228 ? 17.236 3.480 -4.015 1.00 47.84 228 GLY A CA 1
ATOM 1751 C C . GLY A 1 228 ? 18.286 2.944 -4.987 1.00 47.84 228 GLY A C 1
ATOM 1752 O O . GLY A 1 228 ? 18.299 3.364 -6.154 1.00 47.84 228 GLY A O 1
ATOM 1753 N N . THR A 1 229 ? 19.120 1.989 -4.575 1.00 46.16 229 THR A N 1
ATOM 1754 C CA . THR A 1 229 ? 20.074 1.340 -5.481 1.00 46.16 229 THR A CA 1
ATOM 1755 C C . THR A 1 229 ? 19.555 -0.044 -5.849 1.00 46.16 229 THR A C 1
ATOM 1757 O O . THR A 1 229 ? 19.277 -0.874 -4.997 1.00 46.16 229 THR A O 1
ATOM 1760 N N . VAL A 1 230 ? 19.415 -0.338 -7.144 1.00 47.03 230 VAL A N 1
ATOM 1761 C CA . VAL A 1 230 ? 19.290 -1.740 -7.561 1.00 47.03 230 VAL A CA 1
ATOM 1762 C C . VAL A 1 230 ? 20.657 -2.356 -7.290 1.00 47.03 230 VAL A C 1
ATOM 1764 O O . VAL A 1 230 ? 21.579 -2.131 -8.076 1.00 47.03 230 VAL A O 1
ATOM 1767 N N . ALA A 1 231 ? 20.818 -3.046 -6.160 1.00 37.81 231 ALA A N 1
ATOM 1768 C CA . ALA A 1 231 ? 22.075 -3.700 -5.831 1.00 37.81 231 ALA A CA 1
ATOM 1769 C C . ALA A 1 231 ? 22.513 -4.580 -7.021 1.00 37.81 231 ALA A C 1
ATOM 1771 O O . ALA A 1 231 ? 21.721 -5.405 -7.504 1.00 37.81 231 ALA A O 1
ATOM 1772 N N . PRO A 1 232 ? 23.739 -4.410 -7.551 1.00 34.84 232 PRO A N 1
ATOM 1773 C CA . PRO A 1 232 ? 24.292 -5.382 -8.473 1.00 34.84 232 PRO A CA 1
ATOM 1774 C C . PRO A 1 232 ? 24.480 -6.672 -7.677 1.00 34.84 232 PRO A C 1
ATOM 1776 O O . PRO A 1 232 ? 25.311 -6.738 -6.775 1.00 34.84 232 PRO A O 1
ATOM 1779 N N . TYR A 1 233 ? 23.6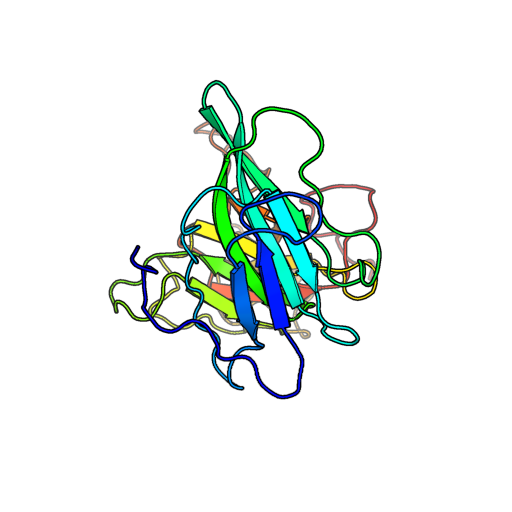73 -7.689 -7.971 1.00 37.62 233 TYR A N 1
ATOM 1780 C CA . TYR A 1 233 ? 23.884 -9.003 -7.379 1.00 37.62 233 TYR A CA 1
ATOM 1781 C C . TYR A 1 233 ? 25.256 -9.515 -7.833 1.00 37.62 233 TYR A C 1
ATOM 1783 O O . TYR A 1 233 ? 25.548 -9.524 -9.032 1.00 37.62 233 TYR A O 1
ATOM 1791 N N . LEU A 1 234 ? 26.094 -9.876 -6.856 1.00 28.16 234 LEU A N 1
ATOM 1792 C CA . LEU A 1 234 ? 27.382 -10.526 -7.074 1.00 28.16 234 LEU A CA 1
ATOM 1793 C C . LEU A 1 234 ? 27.168 -11.805 -7.893 1.00 28.16 234 LEU A C 1
ATOM 1795 O O . LEU A 1 234 ? 26.258 -12.583 -7.605 1.00 28.16 234 LEU A O 1
ATOM 1799 N N . VAL A 1 235 ? 27.984 -11.933 -8.940 1.00 33.25 235 VAL A N 1
ATOM 1800 C CA . VAL A 1 235 ? 28.019 -13.037 -9.912 1.00 33.25 235 VAL A CA 1
ATOM 1801 C C . VAL A 1 235 ? 28.429 -14.341 -9.242 1.00 33.25 235 VAL A C 1
ATOM 1803 O O . VAL A 1 235 ? 29.377 -14.292 -8.427 1.00 33.25 235 VAL A O 1
#

InterPro domains:
  IPR011024 Gamma-crystallin-like [SSF49695] (13-167)

Foldseek 3Di:
DDFLPRDAADADPQWWKKFAQAFPRDHDIDIGHADDPPPFFWTWDFDPFATFKMDGGPPHQKKKWWWKAFPPGDIDIDIDGPVPNDDIRGNPDDGIGTGTMTIHGAQKKWFAFCFPVNRHRTGIDNFKFQFDDPRCLQTGFKMFHRHHPVRAWKKKFKLDGRLQDPVAAVVCSCPVVVDVPIDIWIDHDGMDGQFAPDADPVPRHTDGCRRRGTIMHIGHHDDPPDHIDPDRPDD

pLDDT: mean 73.42, std 16.68, range [28.16, 92.81]